Protein AF-0000000076230923 (afdb_homodimer)

Secondary structure (DSSP, 8-state):
-TTS-TT--EEEEEE----HHHHHHTT-S-TTEEEHHHHTT--GGGS-SEETTT-TTS--TT--EE--EEEEEE--SSEEEEEEEEEEE--SBPTTSSBS-SS-EEEEEEEEEE-/-TTS-TT--EEEEEE----HHHHHHTT-S-TTEEEHHHHTT--GGGS-SEETTT-TTS--TT--EE--EEEEEE--SSEEEEEEEEEEE--SBPTTSSBS-SS-EEEEEEEEEE-

Radius of gyration: 18.12 Å; Cα contacts (8 Å, |Δi|>4): 441; chains: 2; bounding box: 42×50×44 Å

Sequence (230 aa):
MIQSPSDYNVIFAGDMNLRDYEVQNIGGLPVNITDAWEAMGKNPATEYTFDLKLNDNKCLPNNPRKRFDRMYYKRAESNTVQCVGFELVGLERLPCGMFTSDHFGMLGKFAFLDFMIQSPSDYNVIFAGDMNLRDYEVQNIGGLPVNITDAWEAMGKNPATEYTFDLKLNDNKCLPNNPRKRFDRMYYKRAESNTVQCVGFELVGLERLPCGMFTSDHFGMLGKFAFLDF

Foldseek 3Di:
DVPDDLQDKDKDKDQQQDAPVNCVVVPHDPPQKDWLCVLQPVPVQAQFQQFCVQAVPDDDPPRDTGNRITMMIGAHPQKGKDWPDKHWAQSDADPVGHTPDSTTHMDTDMDIDGD/DVPDDLQDKDKDKDQQQDAPVNCVVVPHDPPQKDWLCVLQPVPVQAQFQQFCVQAVPDDDPPRDTGNRITMMIGAHPQKGKDWPDKHWAQSDADPVGHTPDSTTHMDTDMDIDGD

Nearest PDB structures (foldseek):
  4fpv-assembly1_A  TM=9.643E-01  e=2.315E-11  Danio rerio
  5j3z-assembly2_B  TM=9.332E-01  e=1.373E-10  Mus musculus
  4gz1-assembly3_A  TM=9.441E-01  e=5.635E-10  Mus musculus
  5inm-assembly1_A  TM=8.771E-01  e=7.431E-11  Mus musculus
  5ino-assembly1_A  TM=9.477E-01  e=3.554E-09  Homo sapiens

Structure (mmCIF, N/CA/C/O backbone):
data_AF-0000000076230923-model_v1
#
loop_
_entity.id
_entity.type
_entity.pdbx_description
1 polymer 'Uncharacterized protein'
#
loop_
_atom_site.group_PDB
_atom_site.id
_atom_site.type_symbol
_atom_site.label_atom_id
_atom_site.label_alt_id
_atom_site.label_comp_id
_atom_site.label_asym_id
_atom_site.label_entity_id
_atom_site.label_seq_id
_atom_site.pdbx_PDB_ins_code
_atom_site.Cartn_x
_atom_site.Cartn_y
_atom_site.Cartn_z
_atom_site.occupancy
_atom_site.B_iso_or_equiv
_atom_site.auth_seq_id
_atom_site.auth_comp_id
_atom_site.auth_asym_id
_atom_site.auth_atom_id
_atom_site.pdbx_PDB_model_num
ATOM 1 N N . MET A 1 1 ? 8.461 -8.047 8.414 1 88.56 1 MET A N 1
ATOM 2 C CA . MET A 1 1 ? 9.305 -8.648 7.379 1 88.56 1 MET A CA 1
ATOM 3 C C . MET A 1 1 ? 10.367 -9.547 8 1 88.56 1 MET A C 1
ATOM 5 O O . MET A 1 1 ? 10.57 -10.672 7.547 1 88.56 1 MET A O 1
ATOM 9 N N . ILE A 1 2 ? 10.922 -9.148 9.125 1 8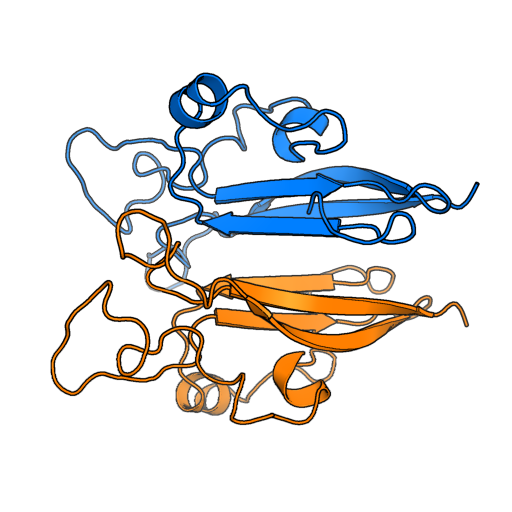0.25 2 ILE A N 1
ATOM 10 C CA . ILE A 1 2 ? 12.039 -9.859 9.734 1 80.25 2 ILE A CA 1
ATOM 11 C C . ILE A 1 2 ? 11.562 -11.211 10.258 1 80.25 2 ILE A C 1
ATOM 13 O O . ILE A 1 2 ? 12.266 -12.219 10.141 1 80.25 2 ILE A O 1
ATOM 17 N N . GLN A 1 3 ? 10.367 -11.258 10.711 1 84.94 3 GLN A N 1
ATOM 18 C CA . GLN A 1 3 ? 9.859 -12.469 11.352 1 84.94 3 GLN A CA 1
ATOM 19 C C . GLN A 1 3 ? 9.25 -13.422 10.328 1 84.94 3 GLN A C 1
ATOM 21 O O . GLN A 1 3 ? 8.859 -14.539 10.672 1 84.94 3 GLN A O 1
ATOM 26 N N . SER A 1 4 ? 9.172 -12.969 9.07 1 87.25 4 SER A N 1
ATOM 27 C CA . SER A 1 4 ? 8.594 -13.844 8.055 1 87.25 4 SER A CA 1
ATOM 28 C C . SER A 1 4 ? 9.469 -15.078 7.832 1 87.25 4 SER A C 1
ATOM 30 O O . SER A 1 4 ? 10.695 -15 7.918 1 87.25 4 SER A O 1
ATOM 32 N N . PRO A 1 5 ? 8.805 -16.25 7.59 1 87.88 5 PRO A N 1
ATOM 33 C CA . PRO A 1 5 ? 9.602 -17.438 7.301 1 87.88 5 PRO A CA 1
ATOM 34 C C . PRO A 1 5 ? 10.602 -17.219 6.16 1 87.88 5 PRO A C 1
ATOM 36 O O . PRO A 1 5 ? 10.367 -16.391 5.285 1 87.88 5 PRO A O 1
ATOM 39 N N . SER A 1 6 ? 11.703 -17.938 6.219 1 86.38 6 SER A N 1
ATOM 40 C CA . SER A 1 6 ? 12.82 -17.75 5.297 1 86.38 6 SER A CA 1
ATOM 41 C C . SER A 1 6 ? 12.438 -18.141 3.873 1 86.38 6 SER A C 1
ATOM 43 O O . SER A 1 6 ? 13.133 -17.781 2.918 1 86.38 6 SER A O 1
ATOM 45 N N . ASP A 1 7 ? 11.375 -18.828 3.664 1 87.69 7 ASP A N 1
ATOM 46 C CA . ASP A 1 7 ? 11.016 -19.312 2.336 1 87.69 7 ASP A CA 1
ATOM 47 C C . ASP A 1 7 ? 9.977 -18.406 1.682 1 87.69 7 ASP A C 1
ATOM 49 O O . ASP A 1 7 ? 9.406 -18.75 0.644 1 87.69 7 ASP A O 1
ATOM 53 N N . TYR A 1 8 ? 9.758 -17.266 2.305 1 90.44 8 TYR A N 1
ATOM 54 C CA . TYR A 1 8 ? 8.828 -16.297 1.718 1 90.44 8 TYR A CA 1
ATOM 55 C C . TYR A 1 8 ? 9.562 -15.078 1.186 1 90.44 8 TYR A C 1
ATOM 57 O O . TYR A 1 8 ? 10.469 -14.555 1.842 1 90.44 8 TYR A O 1
ATOM 65 N N . ASN A 1 9 ? 9.195 -14.773 -0.041 1 92.62 9 ASN A N 1
ATOM 66 C CA . ASN A 1 9 ? 9.461 -13.398 -0.46 1 92.62 9 ASN A CA 1
ATOM 67 C C . ASN A 1 9 ? 8.445 -12.43 0.135 1 92.62 9 ASN A C 1
ATOM 69 O O . ASN A 1 9 ? 7.254 -12.727 0.197 1 92.62 9 ASN A O 1
ATOM 73 N N . VAL A 1 10 ? 8.961 -11.32 0.636 1 95 10 VAL A N 1
ATOM 74 C CA . VAL A 1 10 ? 8.07 -10.359 1.278 1 95 10 VAL A CA 1
ATOM 75 C C . VAL A 1 10 ? 8.219 -8.992 0.614 1 95 10 VAL A C 1
ATOM 77 O O . VAL A 1 10 ? 9.336 -8.539 0.359 1 95 10 VAL A O 1
ATOM 80 N N . ILE A 1 11 ? 7.086 -8.422 0.238 1 95.5 11 ILE A N 1
ATOM 81 C CA . ILE A 1 11 ? 7.043 -7.023 -0.191 1 95.5 11 ILE A CA 1
ATOM 82 C C . ILE A 1 11 ? 6.219 -6.207 0.8 1 95.5 11 ILE A C 1
ATOM 84 O O . ILE A 1 11 ? 5.113 -6.605 1.176 1 95.5 11 ILE A O 1
ATOM 88 N N . PHE A 1 12 ? 6.809 -5.176 1.301 1 96.12 12 PHE A N 1
ATOM 89 C CA . PHE A 1 12 ? 6.16 -4.234 2.203 1 96.12 12 PHE A CA 1
ATOM 90 C C . PHE A 1 12 ? 6.125 -2.838 1.592 1 96.12 12 PHE A C 1
ATOM 92 O O . PHE A 1 12 ? 7.168 -2.268 1.27 1 96.12 12 PHE A O 1
ATOM 99 N N . ALA A 1 13 ? 4.844 -2.355 1.396 1 96.94 13 ALA A N 1
ATOM 100 C CA . ALA A 1 13 ? 4.754 -1.057 0.735 1 96.94 13 ALA A CA 1
ATOM 101 C C . ALA A 1 13 ? 3.57 -0.253 1.261 1 96.94 13 ALA A C 1
ATOM 103 O O . ALA A 1 13 ? 2.572 -0.825 1.706 1 96.94 13 ALA A O 1
ATOM 104 N N . GLY A 1 14 ? 3.705 1.085 1.173 1 94.88 14 GLY A N 1
ATOM 105 C CA . GLY A 1 14 ? 2.625 1.978 1.561 1 94.88 14 GLY A CA 1
ATOM 106 C C . GLY A 1 14 ? 3.113 3.334 2.033 1 94.88 14 GLY A C 1
ATOM 107 O O . GLY A 1 14 ? 4.297 3.652 1.908 1 94.88 14 GLY A O 1
ATOM 108 N N . ASP A 1 15 ? 2.168 4.082 2.441 1 93.44 15 ASP A N 1
ATOM 109 C CA . ASP A 1 15 ? 2.469 5.387 3.021 1 93.44 15 ASP A CA 1
ATOM 11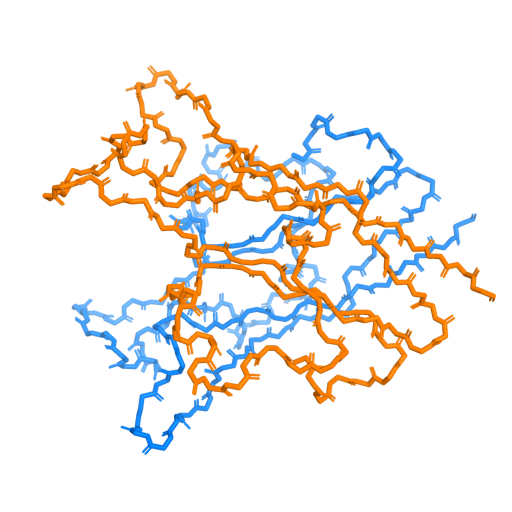0 C C . ASP A 1 15 ? 2.986 5.25 4.449 1 93.44 15 ASP A C 1
ATOM 112 O O . ASP A 1 15 ? 2.211 4.992 5.375 1 93.44 15 ASP A O 1
ATOM 116 N N . MET A 1 16 ? 4.289 5.445 4.625 1 88.75 16 MET A N 1
ATOM 117 C CA . MET A 1 16 ? 4.906 5.211 5.926 1 88.75 16 MET A CA 1
ATOM 118 C C . MET A 1 16 ? 5.125 6.523 6.668 1 88.75 16 MET A C 1
ATOM 120 O O . MET A 1 16 ? 5.395 6.52 7.871 1 88.75 16 MET A O 1
ATOM 124 N N . ASN A 1 17 ? 4.965 7.578 5.988 1 87.25 17 ASN A N 1
ATOM 125 C CA . ASN A 1 17 ? 5.188 8.906 6.551 1 87.25 17 ASN A CA 1
ATOM 126 C C . ASN A 1 17 ? 6.559 9.016 7.211 1 87.25 17 ASN A C 1
ATOM 128 O O . ASN A 1 17 ? 6.703 9.656 8.25 1 87.25 17 ASN A O 1
ATOM 132 N N . LEU A 1 18 ? 7.543 8.266 6.684 1 86.19 18 LEU A N 1
ATOM 133 C CA . LEU A 1 18 ? 8.906 8.25 7.195 1 86.19 18 LEU A CA 1
ATOM 134 C C . LEU A 1 18 ? 9.812 9.148 6.359 1 86.19 18 LEU A C 1
ATOM 136 O O . LEU A 1 18 ? 9.711 9.172 5.129 1 86.19 18 LEU A O 1
ATOM 140 N N . ARG A 1 19 ? 10.609 9.883 7.094 1 88.19 19 ARG A N 1
ATOM 141 C CA . ARG A 1 19 ? 11.688 10.609 6.426 1 88.19 19 ARG A CA 1
ATOM 142 C C . ARG A 1 19 ? 12.977 9.797 6.438 1 88.19 19 ARG A C 1
ATOM 144 O O . ARG A 1 19 ? 13.188 8.977 7.328 1 88.19 19 ARG A O 1
ATOM 151 N N . ASP A 1 20 ? 13.766 10.078 5.453 1 88.12 20 ASP A N 1
ATOM 152 C CA . ASP A 1 20 ? 14.977 9.289 5.301 1 88.12 20 ASP A CA 1
ATOM 153 C C . ASP A 1 20 ? 15.836 9.352 6.562 1 88.12 20 ASP A C 1
ATOM 155 O O . ASP A 1 20 ? 16.375 8.336 7.004 1 88.12 20 ASP A O 1
ATOM 159 N N . TYR A 1 21 ? 15.938 10.539 7.105 1 88.88 21 TYR A N 1
ATOM 160 C CA . TYR A 1 21 ? 16.797 10.68 8.273 1 88.88 21 TYR A CA 1
ATOM 161 C C . TYR A 1 21 ? 16.234 9.906 9.461 1 88.88 21 TYR A C 1
ATOM 163 O O . TYR A 1 21 ? 16.984 9.414 10.305 1 88.88 21 TYR A O 1
ATOM 171 N N . GLU A 1 22 ? 14.977 9.758 9.539 1 88 22 GLU A N 1
ATOM 172 C CA . GLU A 1 22 ? 14.352 8.977 10.609 1 88 22 GLU A CA 1
ATOM 173 C C . GLU A 1 22 ? 14.688 7.496 10.477 1 88 22 GLU A C 1
ATOM 175 O O . GLU A 1 22 ? 14.914 6.816 11.477 1 88 22 GLU A O 1
ATOM 180 N N . VAL A 1 23 ? 14.727 6.992 9.258 1 87.69 23 VAL A N 1
ATOM 181 C CA . VAL A 1 23 ? 15.109 5.605 9 1 87.69 23 VAL A CA 1
ATOM 182 C C . VAL A 1 23 ? 16.562 5.391 9.398 1 87.69 23 VAL A C 1
ATOM 184 O O . VAL A 1 23 ? 16.891 4.418 10.078 1 87.69 23 VAL A O 1
ATOM 187 N N . GLN A 1 24 ? 17.359 6.332 9.07 1 87.56 24 GLN A N 1
ATOM 188 C CA . GLN A 1 24 ? 18.781 6.234 9.383 1 87.56 24 GLN A CA 1
ATOM 189 C C . GLN A 1 24 ? 19.016 6.316 10.883 1 87.56 24 GLN A C 1
ATOM 191 O O . GLN A 1 24 ? 19.891 5.629 11.422 1 87.56 24 GLN A O 1
ATOM 196 N N . ASN A 1 25 ? 18.234 7.121 11.492 1 89.31 25 ASN A N 1
ATOM 197 C CA . ASN A 1 25 ? 18.406 7.352 12.93 1 89.31 25 ASN A CA 1
ATOM 198 C C . ASN A 1 25 ? 18.125 6.086 13.734 1 89.31 25 ASN A C 1
ATOM 200 O O . ASN A 1 25 ? 18.625 5.938 14.852 1 89.31 25 ASN A O 1
ATOM 204 N N . ILE A 1 26 ? 17.438 5.18 13.125 1 86.88 26 ILE A N 1
ATOM 205 C CA . ILE A 1 26 ? 17.125 3.961 13.867 1 86.88 26 ILE A CA 1
ATOM 206 C C . ILE A 1 26 ? 18 2.816 13.359 1 86.88 26 ILE A C 1
ATOM 208 O O . ILE A 1 26 ? 17.734 1.647 13.641 1 86.88 26 ILE A O 1
ATOM 212 N N . GLY A 1 27 ? 19.031 3.129 12.602 1 89.12 27 GLY A N 1
ATOM 213 C CA . GLY A 1 27 ? 20 2.125 12.188 1 89.12 27 GLY A CA 1
ATOM 214 C C . GLY A 1 27 ? 19.812 1.68 10.75 1 89.12 27 GLY A C 1
ATOM 215 O O . GLY A 1 27 ? 20.547 0.813 10.266 1 89.12 27 GLY A O 1
ATOM 216 N N . GLY A 1 28 ? 18.844 2.262 10.07 1 89.56 28 GLY A N 1
ATOM 217 C CA . GLY A 1 28 ? 18.609 1.88 8.688 1 89.56 28 GLY A CA 1
ATOM 218 C C . GLY A 1 28 ? 17.797 0.614 8.547 1 89.56 28 GLY A C 1
ATOM 219 O O . GLY A 1 28 ? 17.156 0.173 9.508 1 89.56 28 GLY A O 1
ATOM 220 N N . LEU A 1 29 ? 17.719 0.101 7.312 1 90.38 29 LEU A N 1
ATOM 221 C CA . LEU A 1 29 ? 16.984 -1.133 7.047 1 90.38 29 LEU A CA 1
ATOM 222 C C . LEU A 1 29 ? 17.797 -2.35 7.469 1 90.38 29 LEU A C 1
ATOM 224 O O . LEU A 1 29 ? 19.031 -2.361 7.332 1 90.38 29 LEU A O 1
ATOM 228 N N . PRO A 1 30 ? 17.156 -3.355 8.023 1 89.06 30 PRO A N 1
ATOM 229 C CA . PRO A 1 30 ? 17.875 -4.613 8.258 1 89.06 30 PRO A CA 1
ATOM 230 C C . PRO A 1 30 ? 18.562 -5.152 7.004 1 89.06 30 PRO A C 1
ATOM 232 O O . PRO A 1 30 ? 18.156 -4.816 5.887 1 89.06 30 PRO A O 1
ATOM 235 N N . VAL A 1 31 ? 19.594 -5.965 7.133 1 84.94 31 VAL A N 1
ATOM 236 C CA . VAL A 1 31 ? 20.5 -6.426 6.082 1 84.94 31 VAL A CA 1
ATOM 237 C C . VAL A 1 31 ? 19.703 -7.172 5.012 1 84.94 31 VAL A C 1
ATOM 239 O O . VAL A 1 31 ? 20 -7.062 3.818 1 84.94 31 VAL A O 1
ATOM 242 N N . ASN A 1 32 ? 18.641 -7.805 5.25 1 88.62 32 ASN A N 1
ATOM 243 C CA . ASN A 1 32 ? 17.938 -8.609 4.254 1 88.62 32 ASN A CA 1
ATOM 244 C C . ASN A 1 32 ? 16.703 -7.879 3.709 1 88.62 32 ASN A C 1
ATOM 246 O O . ASN A 1 32 ? 15.883 -8.484 3.021 1 88.62 32 ASN A O 1
ATOM 250 N N . ILE A 1 33 ? 16.656 -6.582 4.031 1 93.5 33 ILE A N 1
ATOM 251 C CA . ILE A 1 33 ? 15.555 -5.77 3.521 1 93.5 33 ILE A CA 1
ATOM 252 C C . ILE A 1 33 ? 16.109 -4.703 2.57 1 93.5 33 ILE A C 1
ATOM 254 O O . ILE A 1 33 ? 17.031 -3.967 2.92 1 93.5 33 ILE A O 1
ATOM 258 N N . THR A 1 34 ? 15.539 -4.699 1.374 1 95.38 34 THR A N 1
ATOM 259 C CA . THR A 1 34 ? 16.016 -3.791 0.339 1 95.38 34 THR A CA 1
ATOM 260 C C . THR A 1 34 ? 14.945 -2.762 -0.013 1 95.38 34 THR A C 1
ATOM 262 O O . THR A 1 34 ? 13.766 -3.092 -0.087 1 95.38 34 THR A O 1
ATOM 265 N N . ASP A 1 35 ? 15.344 -1.581 -0.156 1 96.75 35 ASP A N 1
ATOM 266 C CA . ASP A 1 35 ? 14.484 -0.525 -0.679 1 96.75 35 ASP A CA 1
ATOM 267 C C . ASP A 1 35 ? 14.406 -0.583 -2.203 1 96.75 35 ASP A C 1
ATOM 269 O O . ASP A 1 35 ? 15.422 -0.432 -2.887 1 96.75 35 ASP A O 1
ATOM 273 N N . ALA A 1 36 ? 13.234 -0.805 -2.74 1 97.81 36 ALA A N 1
ATOM 274 C CA . ALA A 1 36 ? 13.062 -1.017 -4.176 1 97.81 36 ALA A CA 1
ATOM 275 C C . ALA A 1 36 ? 13.531 0.199 -4.969 1 97.81 36 ALA A C 1
ATOM 277 O O . ALA A 1 36 ? 14.195 0.057 -5.996 1 97.81 36 ALA A O 1
ATOM 278 N N . TRP A 1 37 ? 13.18 1.437 -4.527 1 98.06 37 TRP A N 1
ATOM 279 C CA . TRP A 1 37 ? 13.609 2.654 -5.203 1 98.06 37 TRP A CA 1
ATOM 280 C C . TRP A 1 37 ? 15.125 2.76 -5.223 1 98.06 37 TRP A C 1
ATOM 282 O O . TRP A 1 37 ? 15.719 3.107 -6.246 1 98.06 37 TRP A O 1
ATOM 292 N N . GLU A 1 38 ? 15.742 2.396 -4.094 1 96.69 38 GLU A N 1
ATOM 293 C CA . GLU A 1 38 ? 17.203 2.445 -4.043 1 96.69 38 GLU A CA 1
ATOM 294 C C . GLU A 1 38 ? 17.812 1.381 -4.949 1 96.69 38 GLU A C 1
ATOM 296 O O . GLU A 1 38 ? 18.797 1.646 -5.648 1 96.69 38 GLU A O 1
ATOM 301 N N . ALA A 1 39 ? 17.266 0.228 -4.926 1 96.56 39 ALA A N 1
ATOM 302 C CA . ALA A 1 39 ? 17.766 -0.873 -5.746 1 96.56 39 ALA A CA 1
ATOM 303 C C . ALA A 1 39 ? 17.688 -0.526 -7.23 1 96.56 39 ALA A C 1
ATOM 305 O O . ALA A 1 39 ? 18.469 -1.06 -8.031 1 96.56 39 ALA A O 1
ATOM 306 N N . MET A 1 40 ? 16.734 0.345 -7.539 1 97.81 40 MET A N 1
ATOM 307 C CA . MET A 1 40 ? 16.531 0.701 -8.945 1 97.81 40 MET A CA 1
ATOM 308 C C . MET A 1 40 ? 17.328 1.955 -9.305 1 97.81 40 MET A C 1
ATOM 310 O O . MET A 1 40 ? 17.047 2.598 -10.32 1 97.81 40 MET A O 1
ATOM 314 N N . GLY A 1 41 ? 18.281 2.383 -8.453 1 97.31 41 GLY A N 1
ATOM 315 C CA . GLY A 1 41 ? 19.266 3.391 -8.82 1 97.31 41 GLY A CA 1
ATOM 316 C C . GLY A 1 41 ? 18.953 4.762 -8.242 1 97.31 41 GLY A C 1
ATOM 317 O O . GLY A 1 41 ? 19.562 5.758 -8.641 1 97.31 41 GLY A O 1
ATOM 318 N N . LYS A 1 42 ? 17.969 4.91 -7.422 1 97.12 42 LYS A N 1
ATOM 319 C CA . LYS A 1 42 ? 17.641 6.164 -6.75 1 97.12 42 LYS A CA 1
ATOM 320 C C . LYS A 1 42 ? 17.391 7.281 -7.762 1 97.12 42 LYS A C 1
ATOM 322 O O . LYS A 1 42 ? 17.938 8.383 -7.613 1 97.12 42 LYS A O 1
ATOM 327 N N . ASN A 1 43 ? 16.688 6.949 -8.82 1 97.12 43 ASN A N 1
ATOM 328 C CA . ASN A 1 43 ? 16.344 7.957 -9.82 1 97.12 43 ASN A CA 1
ATOM 329 C C . ASN A 1 43 ? 15.617 9.141 -9.188 1 97.12 43 ASN A C 1
ATOM 331 O O . ASN A 1 43 ? 14.531 8.992 -8.633 1 97.12 43 ASN A O 1
ATOM 335 N N . PRO A 1 44 ? 16.188 10.312 -9.203 1 96.44 44 PRO A N 1
ATOM 336 C CA . PRO A 1 44 ? 15.57 11.477 -8.57 1 96.44 44 PRO A CA 1
ATOM 337 C C . PRO A 1 44 ? 14.18 11.781 -9.125 1 96.44 44 PRO A C 1
ATOM 339 O O . PRO A 1 44 ? 13.328 12.312 -8.406 1 96.44 44 PRO A O 1
ATOM 342 N N . ALA A 1 45 ? 13.945 11.375 -10.359 1 95.94 45 ALA A N 1
ATOM 343 C CA . ALA A 1 45 ? 12.664 11.648 -11 1 95.94 45 ALA A CA 1
ATOM 344 C C . ALA A 1 45 ? 11.539 10.844 -10.344 1 95.94 45 ALA A C 1
ATOM 346 O O . ALA A 1 45 ? 10.359 11.141 -10.547 1 95.94 45 ALA A O 1
ATOM 347 N N . THR A 1 46 ? 11.891 9.812 -9.539 1 97.25 46 THR A N 1
ATOM 348 C CA . THR A 1 46 ? 10.875 8.945 -8.945 1 97.25 46 THR A CA 1
ATOM 349 C C . THR A 1 46 ? 11.023 8.906 -7.426 1 97.25 46 THR A C 1
ATOM 351 O O . THR A 1 46 ? 10.625 7.93 -6.785 1 97.25 46 THR A O 1
ATOM 354 N N . GLU A 1 47 ? 11.57 9.844 -6.871 1 96.75 47 GLU A N 1
ATOM 355 C CA . GLU A 1 47 ? 11.914 9.828 -5.449 1 96.75 47 GLU A CA 1
ATOM 356 C C . GLU A 1 47 ? 10.719 10.234 -4.594 1 96.75 47 GLU A C 1
ATOM 358 O O . GLU A 1 47 ? 10.438 9.609 -3.57 1 96.75 47 GLU A O 1
ATOM 363 N N . TYR A 1 48 ? 9.992 11.273 -5.066 1 97.12 48 TYR A N 1
ATOM 364 C CA . TYR A 1 48 ? 9.008 11.883 -4.176 1 97.12 48 TYR A CA 1
ATOM 365 C C . TYR A 1 48 ? 7.594 11.477 -4.566 1 97.12 48 TYR A C 1
ATOM 367 O O . TYR A 1 48 ? 7.129 11.812 -5.66 1 97.12 48 TYR A O 1
ATOM 375 N N . THR A 1 49 ? 6.957 10.773 -3.689 1 97.5 49 THR A N 1
ATOM 376 C CA . THR A 1 49 ? 5.559 10.414 -3.908 1 97.5 49 THR A CA 1
ATOM 377 C C . THR A 1 49 ? 4.629 11.516 -3.41 1 97.5 49 THR A C 1
ATOM 379 O O . THR A 1 49 ? 3.527 11.688 -3.93 1 97.5 49 THR A O 1
ATOM 382 N N . PHE A 1 50 ? 5.066 12.141 -2.277 1 96.81 50 PHE A N 1
ATOM 383 C CA . PHE A 1 50 ? 4.422 13.359 -1.808 1 96.81 50 PHE A CA 1
ATOM 384 C C . PHE A 1 50 ? 5.164 14.594 -2.312 1 96.81 50 PHE A C 1
ATOM 386 O O . PHE A 1 50 ? 6.137 15.031 -1.698 1 96.81 50 PHE A O 1
ATOM 393 N N . ASP A 1 51 ? 4.707 15.039 -3.396 1 97 51 ASP A N 1
ATOM 394 C CA . ASP A 1 51 ? 5.398 16.125 -4.098 1 97 51 ASP A CA 1
ATOM 395 C C . ASP A 1 51 ? 4.461 17.297 -4.359 1 97 51 ASP A C 1
ATOM 397 O O . ASP A 1 51 ? 3.887 17.406 -5.445 1 97 51 ASP A O 1
ATOM 401 N N . LEU A 1 52 ? 4.43 18.234 -3.428 1 95.62 52 LEU A N 1
ATOM 402 C CA . LEU A 1 52 ? 3.469 19.328 -3.516 1 95.62 52 LEU A CA 1
ATOM 403 C C . LEU A 1 52 ? 3.951 20.406 -4.488 1 95.62 52 LEU A C 1
ATOM 405 O O . LEU A 1 52 ? 3.213 21.328 -4.809 1 95.62 52 LEU A O 1
ATOM 409 N N . LYS A 1 53 ? 5.188 20.25 -4.977 1 95.88 53 LYS A N 1
ATOM 410 C CA . LYS 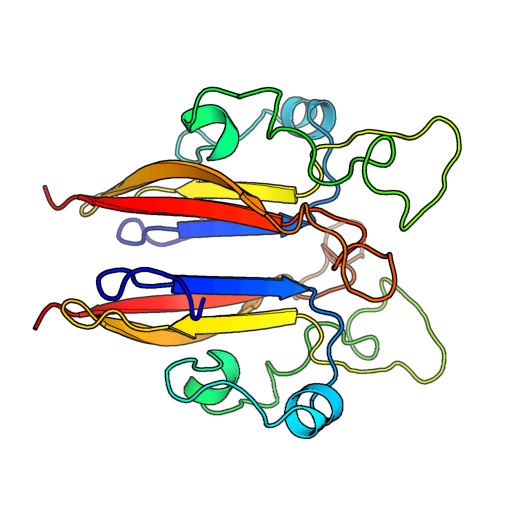A 1 53 ? 5.637 21.125 -6.062 1 95.88 53 LYS A CA 1
ATOM 411 C C . LYS A 1 53 ? 4.926 20.766 -7.367 1 95.88 53 LYS A C 1
ATOM 413 O O . LYS A 1 53 ? 4.637 21.656 -8.18 1 95.88 53 LYS A O 1
ATOM 418 N N . LEU A 1 54 ? 4.617 19.484 -7.551 1 95.56 54 LEU A N 1
ATOM 419 C CA . LEU A 1 54 ? 4 19.016 -8.789 1 95.56 54 LEU A CA 1
ATOM 420 C C . LEU A 1 54 ? 2.52 18.719 -8.57 1 95.56 54 LEU A C 1
ATOM 422 O O . LEU A 1 54 ? 1.689 19.031 -9.43 1 95.56 54 LEU A O 1
ATOM 426 N N . ASN A 1 55 ? 2.197 18.078 -7.492 1 97.12 55 ASN A N 1
ATOM 427 C CA . ASN A 1 55 ? 0.837 17.688 -7.137 1 97.12 55 ASN A CA 1
ATOM 428 C C . ASN A 1 55 ? 0.152 18.75 -6.289 1 97.12 55 ASN A C 1
ATOM 430 O O . ASN A 1 55 ? 0.4 18.844 -5.086 1 97.12 55 ASN A O 1
ATOM 434 N N . ASP A 1 56 ? -0.72 19.438 -6.848 1 95.81 56 ASP A N 1
ATOM 435 C CA . ASP A 1 56 ? -1.33 20.578 -6.176 1 95.81 56 ASP A CA 1
ATOM 436 C C . ASP A 1 56 ? -2.705 20.219 -5.617 1 95.81 56 ASP A C 1
ATOM 438 O O . ASP A 1 56 ? -3.553 21.094 -5.426 1 95.81 56 ASP A O 1
ATOM 442 N N . ASN A 1 57 ? -2.949 18.938 -5.488 1 95.5 57 ASN A N 1
ATOM 443 C CA . ASN A 1 57 ? -4.176 18.531 -4.812 1 95.5 57 ASN A CA 1
ATOM 444 C C . ASN A 1 57 ? -4.273 19.141 -3.416 1 95.5 57 ASN A C 1
ATOM 446 O O . ASN A 1 57 ? -5.375 19.344 -2.898 1 95.5 57 ASN A O 1
ATOM 450 N N . LYS A 1 58 ? -3.082 19.234 -2.75 1 92.62 58 LYS A N 1
ATOM 451 C CA . LYS A 1 58 ? -2.941 19.906 -1.459 1 92.62 58 LYS A CA 1
ATOM 452 C C . LYS A 1 58 ? -1.96 21.062 -1.547 1 92.62 58 LYS A C 1
ATOM 454 O O . LYS A 1 58 ? -1.018 21.031 -2.342 1 92.62 58 LYS A O 1
ATOM 459 N N . CYS A 1 59 ? -2.281 21.984 -0.741 1 91.06 59 CYS A N 1
ATOM 460 C CA . CYS A 1 59 ? -1.396 23.141 -0.679 1 91.06 59 CYS A CA 1
ATOM 461 C C . CYS A 1 59 ? -0.898 23.375 0.743 1 91.06 59 CYS A C 1
ATOM 463 O O . CYS A 1 59 ? -1.697 23.516 1.671 1 91.06 59 CYS A O 1
ATOM 465 N N . LEU A 1 60 ? 0.326 23.234 0.846 1 92.12 60 LEU A N 1
ATOM 466 C CA . LEU A 1 60 ? 0.985 23.516 2.115 1 92.12 60 LEU A CA 1
ATOM 467 C C . LEU A 1 60 ? 2.113 24.516 1.926 1 92.12 60 LEU A C 1
ATOM 469 O O . LEU A 1 60 ? 2.666 24.641 0.83 1 92.12 60 LEU A O 1
ATOM 473 N N . PRO A 1 61 ? 2.396 25.125 3.076 1 91.5 61 PRO A N 1
ATOM 474 C CA . PRO A 1 61 ? 3.531 26.047 2.963 1 91.5 61 PRO A CA 1
ATOM 475 C C . PRO A 1 61 ? 4.812 25.344 2.52 1 91.5 61 PRO A C 1
ATOM 477 O O . PRO A 1 61 ? 5.074 24.203 2.924 1 91.5 61 PRO A O 1
ATOM 480 N N . ASN A 1 62 ? 5.609 25.953 1.634 1 93.12 62 ASN A N 1
ATOM 481 C CA . ASN A 1 62 ? 6.934 25.562 1.17 1 93.12 62 ASN A CA 1
ATOM 482 C C . ASN A 1 62 ? 6.855 24.391 0.193 1 93.12 62 ASN A C 1
ATOM 484 O O . ASN A 1 62 ? 7.887 23.859 -0.223 1 93.12 62 ASN A O 1
ATOM 488 N N . ASN A 1 63 ? 5.777 23.859 -0.11 1 91.94 63 ASN A N 1
ATOM 489 C CA . ASN A 1 63 ? 5.586 22.812 -1.107 1 91.94 63 ASN A CA 1
ATOM 490 C C . ASN A 1 63 ? 6.539 21.641 -0.883 1 91.94 63 ASN A C 1
ATOM 492 O O . ASN A 1 63 ? 7.34 21.312 -1.759 1 91.94 63 ASN A O 1
ATOM 496 N N . PRO A 1 64 ? 6.383 21.016 0.251 1 94.25 64 PRO A N 1
ATOM 497 C CA . PRO A 1 64 ? 7.348 19.969 0.571 1 94.25 64 PRO A CA 1
ATOM 498 C C . PRO A 1 64 ? 7.32 18.812 -0.433 1 94.25 64 PRO A C 1
ATOM 500 O O . PRO A 1 64 ? 6.273 18.531 -1.029 1 94.25 64 PRO A O 1
ATOM 503 N N . ARG A 1 65 ? 8.461 18.234 -0.632 1 95.81 65 ARG A N 1
ATOM 504 C CA . ARG A 1 65 ? 8.648 16.984 -1.364 1 95.81 65 ARG A CA 1
ATOM 505 C C . ARG A 1 65 ? 9.219 15.891 -0.46 1 95.81 65 ARG A C 1
ATOM 507 O O . ARG A 1 65 ? 10.297 16.062 0.112 1 95.81 65 ARG A O 1
ATOM 514 N N . LYS A 1 66 ? 8.406 14.852 -0.326 1 95.81 66 LYS A N 1
ATOM 515 C CA . LYS A 1 66 ? 8.805 13.789 0.595 1 95.81 66 LYS A CA 1
ATOM 516 C C . LYS A 1 66 ? 8.633 12.414 -0.039 1 95.81 66 LYS A C 1
ATOM 518 O O . LYS A 1 66 ? 7.723 12.211 -0.849 1 95.81 66 LYS A O 1
ATOM 523 N N . ARG A 1 67 ? 9.539 11.57 0.336 1 96.25 67 ARG A N 1
ATOM 524 C CA . ARG A 1 67 ? 9.43 10.156 -0.033 1 96.25 67 ARG A CA 1
ATOM 525 C C . ARG A 1 67 ? 8.688 9.367 1.039 1 96.25 67 ARG A C 1
ATOM 527 O O . ARG A 1 67 ? 9.203 8.383 1.56 1 96.25 67 ARG A O 1
ATOM 534 N N . PHE A 1 68 ? 7.41 9.688 1.178 1 95 68 PHE A N 1
ATOM 535 C CA . PHE A 1 68 ? 6.625 9.117 2.27 1 95 68 PHE A CA 1
ATOM 536 C C . PHE A 1 68 ? 6.219 7.684 1.955 1 95 68 PHE A C 1
ATOM 538 O O . PHE A 1 68 ? 6.082 6.859 2.861 1 95 68 PHE A O 1
ATOM 545 N N . ASP A 1 69 ? 5.961 7.441 0.704 1 96.12 69 ASP A N 1
ATOM 546 C CA . ASP A 1 69 ? 5.605 6.082 0.3 1 96.12 69 ASP A CA 1
ATOM 547 C C . ASP A 1 69 ? 6.855 5.27 -0.044 1 96.12 69 ASP A C 1
ATOM 549 O O . ASP A 1 69 ? 7.695 5.715 -0.828 1 96.12 69 ASP A O 1
ATOM 553 N N . ARG A 1 70 ? 6.945 4.129 0.581 1 96.38 70 ARG A N 1
ATOM 554 C CA . ARG A 1 70 ? 8.125 3.289 0.382 1 96.38 70 ARG A CA 1
ATOM 555 C C . ARG A 1 70 ? 7.723 1.874 -0.02 1 96.38 70 ARG A C 1
ATOM 557 O O . ARG A 1 70 ? 6.594 1.447 0.232 1 96.38 70 ARG A O 1
ATOM 564 N N . MET A 1 71 ? 8.609 1.266 -0.717 1 97.44 71 MET A N 1
ATOM 565 C CA . MET A 1 71 ? 8.484 -0.132 -1.121 1 97.44 71 MET A CA 1
ATOM 566 C C . MET A 1 71 ? 9.742 -0.916 -0.775 1 97.44 71 MET A C 1
ATOM 568 O O . MET A 1 71 ? 10.812 -0.655 -1.329 1 97.44 71 MET A O 1
ATOM 572 N N . TYR A 1 72 ? 9.609 -1.792 0.204 1 96.81 72 TYR A N 1
ATOM 573 C CA . TYR A 1 72 ? 10.703 -2.65 0.649 1 96.81 72 TYR A CA 1
ATOM 574 C C . TYR A 1 72 ? 10.438 -4.105 0.284 1 96.81 72 TYR A C 1
ATOM 576 O O . TYR A 1 72 ? 9.281 -4.508 0.116 1 96.81 72 TYR A O 1
ATOM 584 N N . TYR A 1 73 ? 11.492 -4.863 0.091 1 96.06 73 TYR A N 1
ATOM 585 C CA . TYR A 1 73 ? 11.289 -6.289 -0.143 1 96.06 73 TYR A CA 1
ATOM 586 C C . TYR A 1 73 ? 12.398 -7.113 0.508 1 96.06 73 TYR A C 1
ATOM 588 O O . TYR A 1 73 ? 13.516 -6.625 0.69 1 96.06 73 TYR A O 1
ATOM 596 N N . LYS A 1 74 ? 12.023 -8.227 0.95 1 94.81 74 LYS A N 1
ATOM 597 C CA . LYS A 1 74 ? 12.898 -9.25 1.509 1 94.81 74 LYS A CA 1
ATOM 598 C C . LYS A 1 74 ? 12.859 -10.523 0.663 1 94.81 74 LYS A C 1
ATOM 600 O O . LYS A 1 74 ? 11.781 -11.008 0.303 1 94.81 74 LYS A O 1
ATOM 605 N N . ARG A 1 75 ? 14.102 -11.047 0.368 1 91.31 75 ARG A N 1
ATOM 606 C CA . ARG A 1 75 ? 14.227 -12.219 -0.488 1 91.31 75 ARG A CA 1
ATOM 607 C C . ARG A 1 75 ? 14.148 -13.508 0.33 1 91.31 75 ARG A C 1
ATOM 609 O O . ARG A 1 75 ? 14.695 -13.578 1.431 1 91.31 75 ARG A O 1
ATOM 616 N N . ALA A 1 76 ? 13.398 -14.414 -0.276 1 89.12 76 ALA A N 1
ATOM 617 C CA . ALA A 1 76 ? 13.438 -15.758 0.297 1 89.12 76 ALA A CA 1
ATOM 618 C C . ALA A 1 76 ? 14.805 -16.406 0.101 1 89.12 76 ALA A C 1
ATOM 620 O O . ALA A 1 76 ? 15.586 -15.969 -0.75 1 89.12 76 ALA A O 1
ATOM 621 N N . GLU A 1 77 ? 15.078 -17.359 0.935 1 83.31 77 GLU A N 1
ATOM 622 C CA . GLU A 1 77 ? 16.344 -18.078 0.823 1 83.31 77 GLU A CA 1
ATOM 623 C C . GLU A 1 77 ? 16.359 -18.969 -0.407 1 83.31 77 GLU A C 1
ATOM 625 O O . GLU A 1 77 ? 17.406 -19.125 -1.06 1 83.31 77 GLU A O 1
ATOM 630 N N . SER A 1 78 ? 15.328 -19.641 -0.791 1 76.38 78 SER A N 1
ATOM 631 C CA . SER A 1 78 ? 15.297 -20.625 -1.857 1 76.38 78 SER A CA 1
ATOM 632 C C . SER A 1 78 ? 14.867 -20 -3.182 1 76.38 78 SER A C 1
ATOM 63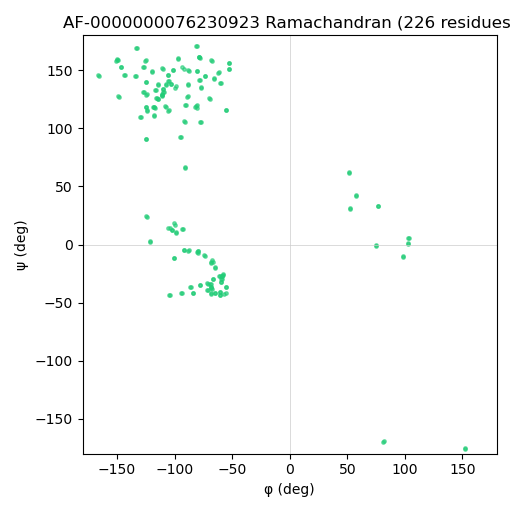4 O O . SER A 1 78 ? 15.289 -20.453 -4.25 1 76.38 78 SER A O 1
ATOM 636 N N . ASN A 1 79 ? 13.93 -19.156 -3.223 1 70.62 79 ASN A N 1
ATOM 637 C CA . ASN A 1 79 ? 13.414 -18.422 -4.367 1 70.62 79 ASN A CA 1
ATOM 638 C C . ASN A 1 79 ? 13.43 -16.906 -4.113 1 70.62 79 ASN A C 1
ATOM 640 O O . ASN A 1 79 ? 12.789 -16.438 -3.176 1 70.62 79 ASN A O 1
ATOM 644 N N . THR A 1 80 ? 14.266 -16.422 -5.059 1 80.44 80 THR A N 1
ATOM 645 C CA . THR A 1 80 ? 14.539 -15.023 -4.723 1 80.44 80 THR A CA 1
ATOM 646 C C . THR A 1 80 ? 13.789 -14.086 -5.668 1 80.44 80 THR A C 1
ATOM 648 O O . THR A 1 80 ? 13.398 -14.484 -6.766 1 80.44 80 THR A O 1
ATOM 651 N N . VAL A 1 81 ? 13.391 -12.977 -5.062 1 88.81 81 VAL A N 1
ATOM 652 C CA . VAL A 1 81 ? 12.75 -11.922 -5.836 1 88.81 81 VAL A CA 1
ATOM 653 C C . VAL A 1 81 ? 13.727 -10.758 -6.031 1 88.81 81 VAL A C 1
ATOM 655 O O . VAL A 1 81 ? 14.57 -10.5 -5.176 1 88.81 81 VAL A O 1
ATOM 658 N N . GLN A 1 82 ? 13.68 -10.234 -7.18 1 92.25 82 GLN A N 1
ATOM 659 C CA . GLN A 1 82 ? 14.469 -9.039 -7.469 1 92.25 82 GLN A 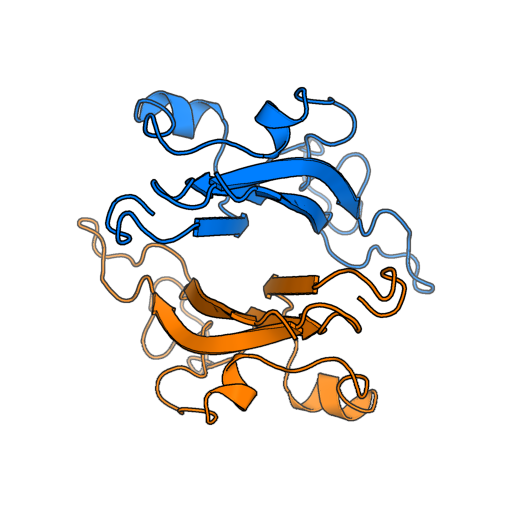CA 1
ATOM 660 C C . GLN A 1 82 ? 13.594 -7.934 -8.047 1 92.25 82 GLN A C 1
ATOM 662 O O . GLN A 1 82 ? 12.758 -8.188 -8.914 1 92.25 82 GLN A O 1
ATOM 667 N N . CYS A 1 83 ? 13.742 -6.754 -7.48 1 95.81 83 CYS A N 1
ATOM 668 C CA . CYS A 1 83 ? 13.102 -5.609 -8.117 1 95.81 83 CYS A CA 1
ATOM 669 C C . CYS A 1 83 ? 13.789 -5.262 -9.43 1 95.81 83 CYS A C 1
ATOM 671 O O . CYS A 1 83 ? 15.008 -5.078 -9.477 1 95.81 83 CYS A O 1
ATOM 673 N N . VAL A 1 84 ? 13.055 -5.184 -10.516 1 96.75 84 VAL A N 1
ATOM 674 C CA . VAL A 1 84 ? 13.664 -4.965 -11.82 1 96.75 84 VAL A CA 1
ATOM 675 C C . VAL A 1 84 ? 13.094 -3.695 -12.453 1 96.75 84 VAL A C 1
ATOM 677 O O . VAL A 1 84 ? 13.43 -3.357 -13.594 1 96.75 84 VAL A O 1
ATOM 680 N N . GLY A 1 85 ? 12.258 -3.041 -11.758 1 97.31 85 GLY A N 1
ATOM 681 C CA . GLY A 1 85 ? 11.68 -1.783 -12.203 1 97.31 85 GLY A CA 1
ATOM 682 C C . GLY A 1 85 ? 10.984 -1.017 -11.102 1 97.31 85 GLY A C 1
ATOM 683 O O . GLY A 1 85 ? 10.375 -1.615 -10.211 1 97.31 85 GLY A O 1
ATOM 684 N N . PHE A 1 86 ? 11.078 0.237 -11.164 1 98.31 86 PHE A N 1
ATOM 685 C CA . PHE A 1 86 ? 10.414 1.125 -10.219 1 98.31 86 PHE A CA 1
ATOM 686 C C . PHE A 1 86 ? 10.023 2.436 -10.883 1 98.31 86 PHE A C 1
ATOM 688 O O . PHE A 1 86 ? 10.859 3.102 -11.5 1 98.31 86 PHE A O 1
ATOM 695 N N . GLU A 1 87 ? 8.781 2.824 -10.781 1 97.69 87 GLU A N 1
ATOM 696 C CA . GLU A 1 87 ? 8.32 4.09 -11.344 1 97.69 87 GLU A CA 1
ATOM 697 C C . GLU A 1 87 ? 7.168 4.668 -10.523 1 97.69 87 GLU A C 1
ATOM 699 O O . GLU A 1 87 ? 6.562 3.9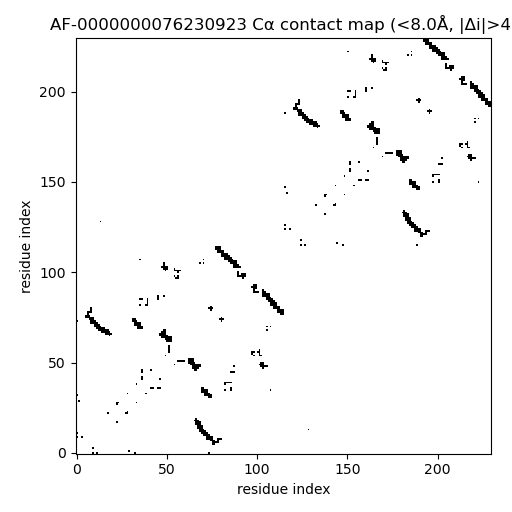67 -9.711 1 97.69 87 GLU A O 1
ATOM 704 N N . LEU A 1 88 ? 6.977 5.918 -10.656 1 97.88 88 LEU A N 1
ATOM 705 C CA . LEU A 1 88 ? 5.785 6.543 -10.094 1 97.88 88 LEU A CA 1
ATOM 706 C C . LEU A 1 88 ? 4.621 6.492 -11.078 1 97.88 88 LEU A C 1
ATOM 708 O O . LEU A 1 88 ? 4.836 6.484 -12.297 1 97.88 88 LEU A O 1
ATOM 712 N N . VAL A 1 89 ? 3.436 6.426 -10.57 1 96.56 89 VAL A N 1
ATOM 713 C CA . VAL A 1 89 ? 2.242 6.406 -11.414 1 96.56 89 VAL A CA 1
ATOM 714 C C . VAL A 1 89 ? 1.22 7.406 -10.883 1 96.56 89 VAL A C 1
ATOM 716 O O . VAL A 1 89 ? 1.385 7.949 -9.781 1 96.56 89 VAL A O 1
ATOM 719 N N . GLY A 1 90 ? 0.217 7.645 -11.641 1 95.62 90 GLY A N 1
ATOM 720 C CA . GLY A 1 90 ? -0.768 8.648 -11.266 1 95.62 90 GLY A CA 1
ATOM 721 C C . GLY A 1 90 ? -0.288 10.07 -11.484 1 95.62 90 GLY A C 1
ATOM 722 O O . GLY A 1 90 ? -0.632 10.969 -10.719 1 95.62 90 GLY A O 1
ATOM 723 N N . LEU A 1 91 ? 0.48 10.266 -12.461 1 96.56 91 LEU A N 1
ATOM 724 C CA . LEU A 1 91 ? 1.129 11.547 -12.703 1 96.56 91 LEU A CA 1
ATOM 725 C C . LEU A 1 91 ? 0.284 12.422 -13.633 1 96.56 91 LEU A C 1
ATOM 727 O O . LEU A 1 91 ? 0.62 13.578 -13.875 1 96.56 91 LEU A O 1
ATOM 731 N N . GLU A 1 92 ? -0.748 11.867 -14.094 1 95.81 92 GLU A N 1
ATOM 732 C CA . GLU A 1 92 ? -1.63 12.617 -14.984 1 95.81 92 GLU A CA 1
ATOM 733 C C . GLU A 1 92 ? -2.867 13.117 -14.242 1 95.81 92 GLU A C 1
ATOM 735 O O . GLU A 1 92 ? -3.389 12.43 -13.359 1 95.81 92 GLU A O 1
ATOM 740 N N . ARG A 1 93 ? -3.33 14.188 -14.703 1 96.5 93 ARG A N 1
ATOM 741 C CA . ARG A 1 93 ? -4.543 14.742 -14.117 1 96.5 93 ARG A CA 1
ATOM 742 C C . ARG A 1 93 ? -5.785 14.055 -14.664 1 96.5 93 ARG A C 1
ATOM 744 O O . ARG A 1 93 ? -5.816 13.648 -15.828 1 96.5 93 ARG A O 1
ATOM 751 N N . LEU A 1 94 ? -6.75 14.031 -13.797 1 94.5 94 LEU A N 1
ATOM 752 C CA . LEU A 1 94 ? -8.07 13.547 -14.195 1 94.5 94 LEU A CA 1
ATOM 753 C C . LEU A 1 94 ? -8.852 14.641 -14.922 1 94.5 94 LEU A C 1
ATOM 755 O O . LEU A 1 94 ? -8.422 15.797 -14.945 1 94.5 94 LEU A O 1
ATOM 759 N N . PRO A 1 95 ? -9.961 14.219 -15.469 1 95.12 95 PRO A N 1
ATOM 760 C CA . PRO A 1 95 ? -10.766 15.227 -16.172 1 95.12 95 PRO A CA 1
ATOM 761 C C . PRO A 1 95 ? -11.188 16.375 -15.273 1 95.12 95 PRO A C 1
ATOM 763 O O . PRO A 1 95 ? -11.344 17.516 -15.742 1 95.12 95 PRO A O 1
ATOM 766 N N . CYS A 1 96 ? -11.297 16.172 -14.086 1 94.94 96 CYS A N 1
ATOM 767 C CA . CYS A 1 96 ? -11.734 17.203 -13.148 1 94.94 96 CYS A CA 1
ATOM 768 C C . CYS A 1 96 ? -10.586 18.141 -12.797 1 94.94 96 CYS A C 1
ATOM 770 O O . CYS A 1 96 ? -10.75 19.047 -11.984 1 94.94 96 CYS A O 1
ATOM 772 N N . GLY A 1 97 ? -9.383 17.812 -13.289 1 96.12 97 GLY A N 1
ATOM 773 C CA . GLY A 1 97 ? -8.242 18.703 -13.109 1 96.12 97 GLY A CA 1
ATOM 774 C C . GLY A 1 97 ? -7.352 18.297 -11.953 1 96.12 97 GLY A C 1
ATOM 775 O O . GLY A 1 97 ? -6.242 18.812 -11.805 1 96.12 97 GLY A O 1
ATOM 776 N N . MET A 1 98 ? -7.762 17.375 -11.133 1 95.31 98 MET A N 1
ATOM 777 C CA . MET A 1 98 ? -6.984 16.922 -9.984 1 95.31 98 MET A CA 1
ATOM 778 C C . MET A 1 98 ? -6.211 15.648 -10.32 1 95.31 98 MET A C 1
ATOM 780 O O . MET A 1 98 ? -6.523 14.969 -11.305 1 95.31 98 MET A O 1
ATOM 784 N N . PHE A 1 99 ? -5.234 15.445 -9.547 1 95.69 99 PHE A N 1
ATOM 785 C CA . PHE A 1 99 ? -4.602 14.133 -9.617 1 95.69 99 PHE A CA 1
ATOM 786 C C . PHE A 1 99 ? -5.434 13.086 -8.875 1 95.69 99 PHE A C 1
ATOM 788 O O . PHE A 1 99 ? -6.309 13.438 -8.078 1 95.69 99 PHE A O 1
ATOM 795 N N . THR A 1 100 ? -5.156 11.898 -9.219 1 91.81 100 THR A N 1
ATOM 796 C CA . THR A 1 100 ? -5.922 10.805 -8.641 1 91.81 100 THR A CA 1
ATOM 797 C C . THR A 1 100 ? -5.781 10.797 -7.117 1 91.81 100 THR A C 1
ATOM 799 O O . THR A 1 100 ? -6.711 10.414 -6.406 1 91.81 100 THR A O 1
ATOM 802 N N . SER A 1 101 ? -4.684 11.195 -6.551 1 93.75 101 SER A N 1
ATOM 803 C CA . SER A 1 101 ? -4.359 11.25 -5.129 1 93.75 101 SER A CA 1
ATOM 804 C C . SER A 1 101 ? -3.373 12.375 -4.828 1 93.75 101 SER A C 1
ATOM 806 O O . SER A 1 101 ? -2.705 12.883 -5.73 1 93.75 101 SER A O 1
ATOM 808 N N . ASP A 1 102 ? -3.348 12.781 -3.615 1 94.5 102 ASP A N 1
ATOM 809 C CA . ASP A 1 102 ? -2.33 13.758 -3.244 1 94.5 102 ASP A CA 1
ATOM 810 C C . ASP A 1 102 ? -0.955 13.109 -3.135 1 94.5 102 ASP A C 1
ATOM 812 O O . ASP A 1 102 ? 0.062 13.797 -3.043 1 94.5 102 ASP A O 1
ATOM 816 N N . HIS A 1 103 ? -0.848 11.82 -3.184 1 96.25 103 HIS A N 1
ATOM 817 C CA . HIS A 1 103 ? 0.377 11.047 -3.361 1 96.25 103 HIS A CA 1
ATOM 818 C C . HIS A 1 103 ? 0.441 10.43 -4.754 1 96.25 103 HIS A C 1
ATOM 820 O O . HIS A 1 103 ? -0.553 9.891 -5.242 1 96.25 103 HIS A O 1
ATOM 826 N N . PHE A 1 104 ? 1.568 10.492 -5.32 1 97.06 104 PHE A N 1
ATOM 827 C CA . PHE A 1 104 ? 1.783 9.656 -6.496 1 97.06 104 PHE A CA 1
ATOM 828 C C . PHE A 1 104 ? 1.94 8.188 -6.098 1 97.06 104 PHE A C 1
ATOM 830 O O . PHE A 1 104 ? 2.428 7.887 -5.008 1 97.06 104 PHE A O 1
ATOM 837 N N . GLY A 1 105 ? 1.442 7.332 -6.941 1 97 105 GLY A N 1
ATOM 838 C CA . GLY A 1 105 ? 1.567 5.91 -6.68 1 97 105 GLY A CA 1
ATOM 839 C C . GLY A 1 105 ? 2.936 5.355 -7.031 1 97 105 GLY A C 1
ATOM 840 O O . GLY A 1 105 ? 3.709 6 -7.738 1 97 105 GLY A O 1
ATOM 841 N N . MET A 1 106 ? 3.227 4.188 -6.469 1 98 106 MET A N 1
ATOM 842 C CA . MET A 1 106 ? 4.445 3.459 -6.805 1 98 106 MET A CA 1
ATOM 843 C C . MET A 1 106 ? 4.125 2.197 -7.598 1 98 106 MET A C 1
ATOM 845 O O . MET A 1 106 ? 3.186 1.473 -7.266 1 98 106 MET A O 1
ATOM 849 N N . LEU A 1 107 ? 4.879 2.008 -8.656 1 97.81 107 LEU A N 1
ATOM 850 C CA . LEU A 1 107 ? 4.82 0.754 -9.398 1 97.81 107 LEU A CA 1
ATOM 851 C C . LEU A 1 107 ? 6.168 0.039 -9.367 1 97.81 107 LEU A C 1
ATOM 853 O O . LEU A 1 107 ? 7.152 0.538 -9.914 1 97.81 107 LEU A O 1
ATOM 857 N N . GLY A 1 108 ? 6.172 -1.079 -8.664 1 97.56 108 GLY A N 1
ATOM 858 C CA . GLY A 1 108 ? 7.336 -1.949 -8.648 1 97.56 108 GLY A CA 1
ATOM 859 C C . GLY A 1 108 ? 7.164 -3.184 -9.516 1 97.56 108 GLY A C 1
ATOM 860 O O . GLY A 1 108 ? 6.086 -3.777 -9.555 1 97.56 108 GLY A O 1
ATOM 861 N N . LYS A 1 109 ? 8.227 -3.49 -10.219 1 96.38 109 LYS A N 1
ATOM 862 C CA . LYS A 1 109 ? 8.281 -4.727 -10.992 1 96.38 109 LYS A CA 1
ATOM 863 C C . LYS A 1 109 ? 9.281 -5.707 -10.391 1 96.38 109 LYS A C 1
ATOM 865 O O . LYS A 1 109 ? 10.414 -5.336 -10.086 1 96.38 109 LYS A O 1
ATOM 870 N N . PHE A 1 110 ? 8.773 -6.891 -10.203 1 94.56 110 PHE A N 1
ATOM 871 C CA . PHE A 1 110 ? 9.617 -7.891 -9.555 1 94.56 110 PHE A CA 1
ATOM 872 C C . PHE A 1 110 ? 9.727 -9.141 -10.422 1 94.56 110 PHE A C 1
ATOM 874 O O . PHE A 1 110 ? 8.75 -9.57 -11.031 1 94.56 110 PHE A O 1
ATOM 881 N N . ALA A 1 111 ? 10.891 -9.672 -10.453 1 90.94 111 ALA A N 1
ATOM 882 C CA . ALA A 1 111 ? 11.156 -10.953 -11.117 1 90.94 111 ALA A CA 1
ATOM 883 C C . ALA A 1 111 ? 11.492 -12.039 -10.102 1 90.94 111 ALA A C 1
ATOM 885 O O . ALA A 1 111 ? 12.219 -11.797 -9.141 1 90.94 111 ALA A O 1
ATOM 886 N N . PHE A 1 112 ? 10.805 -13.141 -10.203 1 83.75 112 PHE A N 1
ATOM 887 C CA . PHE A 1 112 ? 11.102 -14.289 -9.352 1 83.75 112 PHE A CA 1
ATOM 888 C C . PHE A 1 112 ? 12.109 -15.219 -10.023 1 83.75 112 PHE A C 1
ATOM 890 O O . PHE A 1 112 ? 11.945 -15.578 -11.188 1 83.75 112 PHE A O 1
ATOM 897 N N . LEU A 1 113 ? 13.156 -15.359 -9.352 1 74.88 113 LEU A N 1
ATOM 898 C CA . LEU A 1 113 ? 14.242 -16.172 -9.898 1 74.88 113 LEU A CA 1
ATOM 899 C C . LEU A 1 113 ? 14.359 -17.5 -9.156 1 74.88 113 LEU A C 1
ATOM 901 O O . LEU A 1 113 ? 14.195 -17.547 -7.934 1 74.88 113 LEU A O 1
ATOM 905 N N . ASP A 1 114 ? 14.164 -18.641 -9.875 1 63.53 114 ASP A N 1
ATOM 906 C CA . ASP A 1 114 ? 14.43 -19.953 -9.312 1 63.53 114 ASP A CA 1
ATOM 907 C C . ASP A 1 114 ? 15.922 -20.281 -9.367 1 63.53 114 ASP A C 1
ATOM 909 O O . ASP A 1 114 ? 16.594 -19.938 -10.336 1 63.53 114 ASP A O 1
ATOM 913 N N . PHE A 1 115 ? 16.5 -20.516 -8.188 1 50.94 115 PHE A N 1
ATOM 914 C CA . PHE A 1 115 ? 17.844 -21.078 -8.273 1 50.94 115 PHE A CA 1
ATOM 915 C C . PHE A 1 115 ? 17.781 -22.609 -8.32 1 50.94 115 PHE A C 1
ATOM 917 O O . PHE A 1 115 ? 16.859 -23.219 -7.789 1 50.94 115 PHE A O 1
ATOM 924 N N . MET B 1 1 ? -4.039 -1.685 -13.648 1 88.62 1 MET B N 1
ATOM 925 C CA . MET B 1 1 ? -4.062 -3.145 -13.664 1 88.62 1 MET B CA 1
ATOM 926 C C . MET B 1 1 ? -4.566 -3.664 -15.008 1 88.62 1 MET B C 1
ATOM 928 O O . MET B 1 1 ? -3.969 -4.574 -15.586 1 88.62 1 MET B O 1
ATOM 932 N N . ILE B 1 2 ? -5.547 -2.994 -15.578 1 80.44 2 ILE B N 1
ATOM 933 C CA . ILE B 1 2 ? -6.195 -3.475 -16.797 1 80.44 2 ILE B CA 1
ATOM 934 C C . ILE B 1 2 ? -5.219 -3.391 -17.969 1 80.44 2 ILE B C 1
ATOM 936 O O . ILE B 1 2 ? -5.18 -4.281 -18.812 1 80.44 2 ILE B O 1
ATOM 940 N N . GLN B 1 3 ? -4.383 -2.414 -17.953 1 85 3 GLN B N 1
ATOM 941 C CA . GLN B 1 3 ? -3.494 -2.176 -19.078 1 85 3 GLN B CA 1
ATOM 942 C C . GLN B 1 3 ? -2.199 -2.971 -18.938 1 85 3 GLN B C 1
ATOM 944 O O . GLN B 1 3 ? -1.371 -2.982 -19.859 1 85 3 GLN B O 1
ATOM 949 N N . SER B 1 4 ? -2.033 -3.656 -17.812 1 87.38 4 SER B N 1
ATOM 950 C CA . SER B 1 4 ? -0.814 -4.438 -17.641 1 87.38 4 SER B CA 1
ATOM 951 C C . SER B 1 4 ? -0.75 -5.59 -18.625 1 87.38 4 SER B C 1
ATOM 953 O O . SER B 1 4 ? -1.777 -6.176 -18.984 1 87.38 4 SER B O 1
ATOM 955 N N . PRO B 1 5 ? 0.486 -5.883 -19.141 1 87.88 5 PRO B N 1
ATOM 956 C CA . PRO B 1 5 ? 0.604 -7.027 -20.047 1 87.88 5 PRO B CA 1
ATOM 957 C C . PRO B 1 5 ? 0.024 -8.312 -19.453 1 87.88 5 PRO B C 1
ATOM 959 O O . PRO B 1 5 ? -0.009 -8.469 -18.219 1 87.88 5 PRO B O 1
ATOM 962 N N . SER B 1 6 ? -0.463 -9.188 -20.312 1 86.38 6 SER B N 1
ATOM 963 C CA . SER B 1 6 ? -1.188 -10.391 -19.891 1 86.38 6 SER B CA 1
ATOM 964 C C . SER B 1 6 ? -0.271 -11.367 -19.172 1 86.38 6 SER B C 1
ATOM 966 O O . SER B 1 6 ? -0.743 -12.297 -18.516 1 86.38 6 SER B O 1
ATOM 968 N N . ASP B 1 7 ? 1.002 -11.211 -19.234 1 87.75 7 ASP B N 1
ATOM 969 C CA . ASP B 1 7 ? 1.928 -12.172 -18.656 1 87.75 7 ASP B CA 1
ATOM 970 C C . ASP B 1 7 ? 2.424 -11.695 -17.281 1 87.75 7 ASP B C 1
ATOM 972 O O . ASP B 1 7 ? 3.348 -12.281 -16.719 1 87.75 7 ASP B O 1
ATOM 976 N N . TYR B 1 8 ? 1.782 -10.656 -16.797 1 90.31 8 TYR B N 1
ATOM 977 C CA . TYR B 1 8 ? 2.148 -10.164 -15.469 1 90.31 8 TYR B CA 1
ATOM 978 C C . TYR B 1 8 ? 1.043 -10.445 -14.461 1 90.31 8 TYR B C 1
ATOM 980 O O . TYR B 1 8 ? -0.14 -10.258 -14.758 1 90.31 8 TYR B O 1
ATOM 988 N N . ASN B 1 9 ? 1.505 -10.992 -13.359 1 92.75 9 ASN B N 1
ATOM 989 C CA . ASN B 1 9 ? 0.656 -10.875 -12.18 1 92.75 9 ASN B CA 1
ATOM 990 C C . ASN B 1 9 ? 0.742 -9.477 -11.57 1 92.75 9 ASN B C 1
ATOM 992 O O . ASN B 1 9 ? 1.826 -8.898 -11.484 1 92.75 9 ASN B O 1
ATOM 996 N N . VAL B 1 10 ? -0.423 -8.945 -11.227 1 95.06 10 VAL B N 1
ATOM 997 C CA . VAL B 1 10 ? -0.439 -7.59 -10.688 1 95.06 10 VAL B CA 1
ATOM 998 C C . VAL B 1 10 ? -1.128 -7.578 -9.328 1 95.06 10 VAL B C 1
ATOM 1000 O O . VAL B 1 10 ? -2.186 -8.188 -9.156 1 95.06 10 VAL B O 1
ATOM 1003 N N . ILE B 1 11 ? -0.45 -6.984 -8.352 1 95.5 11 ILE B N 1
ATOM 1004 C CA . ILE B 1 11 ? -1.067 -6.688 -7.066 1 95.5 11 ILE B CA 1
ATOM 1005 C C . ILE B 1 11 ? -1.154 -5.176 -6.871 1 95.5 11 ILE B C 1
ATOM 1007 O O . ILE B 1 11 ? -0.172 -4.461 -7.078 1 95.5 11 ILE B O 1
ATOM 1011 N N . PHE B 1 12 ? -2.326 -4.711 -6.613 1 96.19 12 PHE B N 1
ATOM 1012 C CA . PHE B 1 12 ? -2.594 -3.309 -6.32 1 96.19 12 PHE B CA 1
ATOM 1013 C C . PHE B 1 12 ? -3.164 -3.15 -4.914 1 96.19 12 PHE B C 1
ATOM 1015 O O . PHE B 1 12 ? -4.211 -3.719 -4.598 1 96.19 12 PHE B O 1
ATOM 1022 N N . ALA B 1 13 ? -2.367 -2.387 -4.09 1 96.94 13 ALA B N 1
ATOM 1023 C CA . ALA B 1 13 ? -2.832 -2.275 -2.707 1 96.94 13 ALA B CA 1
ATOM 1024 C C . ALA B 1 13 ? -2.492 -0.906 -2.125 1 96.94 13 ALA B C 1
ATOM 1026 O O . ALA B 1 13 ? -1.51 -0.279 -2.527 1 96.94 13 ALA B O 1
ATOM 1027 N N . GLY B 1 14 ? -3.32 -0.489 -1.141 1 94.75 14 GLY B N 1
ATOM 1028 C CA . GLY B 1 14 ? -3.078 0.761 -0.438 1 94.75 14 GLY B CA 1
ATOM 1029 C C . GLY B 1 14 ? -4.348 1.393 0.107 1 94.75 14 GLY B C 1
ATOM 1030 O O . GLY B 1 14 ? -5.41 0.774 0.088 1 94.75 14 GLY B O 1
ATOM 1031 N N . ASP B 1 15 ? -4.137 2.533 0.638 1 93.5 15 ASP B N 1
ATOM 1032 C CA . ASP B 1 15 ? -5.258 3.326 1.132 1 93.5 15 ASP B CA 1
ATOM 1033 C C . ASP B 1 15 ? -5.992 4.012 -0.018 1 93.5 15 ASP B C 1
ATOM 1035 O O . ASP B 1 15 ? -5.508 5 -0.57 1 93.5 15 ASP B O 1
ATOM 1039 N N . MET B 1 16 ? -7.172 3.49 -0.352 1 88.69 16 MET B N 1
ATOM 1040 C CA . MET B 1 16 ? -7.898 3.988 -1.518 1 88.69 16 MET B CA 1
ATOM 1041 C C . MET B 1 16 ? -9.008 4.945 -1.1 1 88.69 16 MET B C 1
ATOM 1043 O O . MET B 1 16 ? -9.57 5.66 -1.936 1 88.69 16 MET B O 1
ATOM 1047 N N . ASN B 1 17 ? -9.281 4.98 0.139 1 87.19 17 ASN B N 1
ATOM 1048 C CA . ASN B 1 17 ? -10.344 5.809 0.685 1 87.19 17 ASN B CA 1
ATOM 1049 C C . ASN B 1 17 ? -11.664 5.574 -0.043 1 87.19 17 ASN B C 1
ATOM 1051 O O . ASN B 1 17 ? -12.43 6.516 -0.275 1 87.19 17 ASN B O 1
ATOM 1055 N N . LEU B 1 18 ? -11.875 4.332 -0.524 1 85.56 18 LEU B N 1
ATOM 1056 C CA . LEU B 1 18 ? -13.086 3.947 -1.247 1 85.56 18 LEU B CA 1
ATOM 1057 C C . LEU B 1 18 ? -14.055 3.211 -0.331 1 85.56 18 LEU B C 1
ATOM 1059 O O . LEU B 1 18 ? -13.641 2.375 0.477 1 85.56 18 LEU B O 1
ATOM 1063 N N . ARG B 1 19 ? -15.297 3.633 -0.463 1 88.12 19 ARG B N 1
ATOM 1064 C CA . ARG B 1 19 ? -16.359 2.857 0.175 1 88.12 19 ARG B CA 1
ATOM 1065 C C . ARG B 1 19 ? -16.922 1.812 -0.781 1 88.12 19 ARG B C 1
ATOM 1067 O O . ARG B 1 19 ? -16.891 1.997 -1.999 1 88.12 19 ARG B O 1
ATOM 1074 N N . ASP B 1 20 ? -17.391 0.759 -0.186 1 87.75 20 ASP B N 1
ATOM 1075 C CA . ASP B 1 20 ? -17.859 -0.355 -1.004 1 87.75 20 ASP B CA 1
ATOM 1076 C C . ASP B 1 20 ? -18.922 0.104 -2 1 87.75 20 ASP B C 1
ATOM 1078 O O . ASP B 1 20 ? -18.906 -0.297 -3.166 1 87.75 20 ASP B O 1
ATOM 1082 N N . TYR B 1 21 ? -19.812 0.943 -1.509 1 89 21 TYR B N 1
ATOM 1083 C CA . TYR B 1 21 ? -20.891 1.366 -2.393 1 89 21 TYR B CA 1
ATOM 1084 C C . TYR B 1 21 ? -20.359 2.213 -3.541 1 89 21 TYR B C 1
ATOM 1086 O O . TYR B 1 21 ? -20.906 2.201 -4.641 1 89 21 TYR B O 1
ATOM 1094 N N . GLU B 1 22 ? -19.312 2.914 -3.346 1 88.06 22 GLU B N 1
ATOM 1095 C CA . GLU B 1 22 ? -18.703 3.705 -4.406 1 88.06 22 GLU B CA 1
ATOM 1096 C C . GLU B 1 22 ? -18.094 2.809 -5.488 1 88.06 22 GLU B C 1
ATOM 1098 O O . GLU B 1 22 ? -18.188 3.121 -6.676 1 88.06 22 GLU B O 1
ATOM 1103 N N . VAL B 1 23 ? -17.5 1.693 -5.09 1 87.62 23 VAL B N 1
ATOM 1104 C CA . VAL B 1 23 ? -16.953 0.72 -6.031 1 87.62 23 VAL B CA 1
ATOM 1105 C C . VAL B 1 23 ? -18.094 0.105 -6.852 1 87.62 23 VAL B C 1
ATOM 1107 O O . VAL B 1 23 ? -18 0.012 -8.078 1 87.62 23 VAL B O 1
ATOM 1110 N N . GLN B 1 24 ? -19.141 -0.175 -6.199 1 87.62 24 GLN B N 1
ATOM 1111 C CA . GLN B 1 24 ? -20.297 -0.779 -6.867 1 87.62 24 GLN B CA 1
ATOM 1112 C C . GLN B 1 24 ? -20.953 0.209 -7.824 1 87.62 24 GLN B C 1
ATOM 1114 O O . GLN B 1 24 ? -21.406 -0.175 -8.906 1 87.62 24 GLN B O 1
ATOM 1119 N N . ASN B 1 25 ? -20.953 1.413 -7.406 1 89.19 25 ASN B N 1
ATOM 1120 C CA . ASN B 1 25 ? -21.625 2.451 -8.188 1 89.19 25 ASN B CA 1
ATOM 1121 C C . ASN B 1 25 ? -20.938 2.658 -9.539 1 89.19 25 ASN B C 1
ATOM 1123 O O . ASN B 1 25 ? -21.562 3.131 -10.492 1 89.19 25 ASN B O 1
ATOM 1127 N N . ILE B 1 26 ? -19.703 2.236 -9.602 1 86.88 26 ILE B N 1
ATOM 1128 C CA . ILE B 1 26 ? -19 2.432 -10.859 1 86.88 26 ILE B CA 1
ATOM 1129 C C . ILE B 1 26 ? -18.922 1.105 -11.609 1 86.88 26 ILE B C 1
ATOM 1131 O O . ILE B 1 26 ? -18.141 0.974 -12.562 1 86.88 26 ILE B O 1
ATOM 1135 N N . GLY B 1 27 ? -19.688 0.124 -11.203 1 89.06 27 GLY B N 1
ATOM 1136 C CA . GLY B 1 27 ? -19.781 -1.128 -11.938 1 89.06 27 GLY B CA 1
ATOM 1137 C C . GLY B 1 27 ? -18.984 -2.252 -11.297 1 89.06 27 GLY B C 1
ATOM 1138 O O . GLY B 1 27 ? -18.938 -3.367 -11.82 1 89.06 27 GLY B O 1
ATOM 1139 N N . GLY B 1 28 ? -18.344 -1.956 -10.18 1 89.5 28 GLY B N 1
ATOM 1140 C CA . GLY B 1 28 ? -17.562 -2.98 -9.516 1 89.5 28 GLY B CA 1
ATOM 1141 C C . GLY B 1 28 ? -16.172 -3.152 -10.117 1 89.5 28 GLY B C 1
ATOM 1142 O O . GLY B 1 28 ? -15.703 -2.289 -10.859 1 89.5 28 GLY B O 1
ATOM 1143 N N . LEU B 1 29 ? -15.492 -4.23 -9.688 1 90.5 29 LEU B N 1
ATOM 1144 C CA . LEU B 1 29 ? -14.164 -4.531 -10.203 1 90.5 29 LEU B CA 1
ATOM 1145 C C . LEU B 1 29 ? -14.242 -5.18 -11.586 1 90.5 29 LEU B C 1
ATOM 1147 O O . LEU B 1 29 ? -15.164 -5.961 -11.852 1 90.5 29 LEU B O 1
ATOM 1151 N N . PRO B 1 30 ? -13.344 -4.844 -12.477 1 88.94 30 PRO B N 1
ATOM 1152 C CA . PRO B 1 30 ? -13.266 -5.586 -13.734 1 88.94 30 PRO B CA 1
ATOM 1153 C C . PRO B 1 30 ? -13.148 -7.094 -13.523 1 88.94 30 PRO B C 1
ATOM 1155 O O . PRO B 1 30 ? -12.711 -7.543 -12.461 1 88.94 30 PRO B O 1
ATOM 1158 N N . VAL B 1 31 ? -13.539 -7.926 -14.484 1 84.69 31 VAL B N 1
ATOM 1159 C CA . VAL B 1 31 ? -13.68 -9.375 -14.414 1 84.69 31 VAL B CA 1
ATOM 1160 C C . VAL B 1 31 ? -12.344 -10.016 -14.047 1 84.69 31 VAL B C 1
ATOM 1162 O O . VAL B 1 31 ? -12.305 -10.992 -13.297 1 84.69 31 VAL B O 1
ATOM 1165 N N . ASN B 1 32 ? -11.227 -9.516 -14.359 1 88.56 32 ASN B N 1
ATOM 1166 C CA . ASN B 1 32 ? -9.953 -10.18 -14.109 1 88.56 32 ASN B CA 1
ATOM 1167 C C . ASN B 1 32 ? -9.242 -9.594 -12.891 1 88.56 32 ASN B C 1
ATOM 1169 O O . ASN B 1 32 ? -8.07 -9.875 -12.656 1 88.56 32 ASN B O 1
ATOM 1173 N N . ILE B 1 33 ? -10.031 -8.797 -12.141 1 93.44 33 ILE B N 1
ATOM 1174 C CA . ILE B 1 33 ? -9.477 -8.219 -10.922 1 93.44 33 ILE B CA 1
ATOM 1175 C C . ILE B 1 33 ? -10.234 -8.758 -9.711 1 93.44 33 ILE B C 1
ATOM 1177 O O . ILE B 1 33 ? -11.461 -8.719 -9.664 1 93.44 33 ILE B O 1
ATOM 1181 N N . THR B 1 34 ? -9.469 -9.297 -8.789 1 95.31 34 THR B N 1
ATOM 1182 C CA . THR B 1 34 ? -10.055 -9.93 -7.609 1 95.31 34 THR B CA 1
ATOM 1183 C C . THR B 1 34 ? -9.688 -9.156 -6.344 1 95.31 34 THR B C 1
ATOM 1185 O O . THR B 1 34 ? -8.555 -8.695 -6.203 1 95.31 34 THR B O 1
ATOM 1188 N N . ASP B 1 35 ? -10.602 -9.008 -5.512 1 96.75 35 ASP B N 1
ATOM 1189 C CA . ASP B 1 35 ? -10.359 -8.469 -4.176 1 96.75 35 ASP B CA 1
ATOM 1190 C C . ASP B 1 35 ? -9.844 -9.547 -3.232 1 96.75 35 ASP B C 1
ATOM 1192 O O . ASP B 1 35 ? -10.531 -10.539 -2.975 1 96.75 35 ASP B O 1
ATOM 1196 N N . ALA B 1 36 ? -8.641 -9.367 -2.723 1 97.88 36 ALA B N 1
ATOM 1197 C CA . ALA B 1 36 ? -7.98 -10.398 -1.92 1 97.88 36 ALA B CA 1
ATOM 1198 C C . ALA B 1 36 ? -8.797 -10.727 -0.671 1 97.88 36 ALA B C 1
ATOM 1200 O O . ALA B 1 36 ? -8.945 -11.891 -0.308 1 97.88 36 ALA B O 1
ATOM 1201 N N . TRP B 1 37 ? -9.328 -9.695 0.037 1 98.06 37 TRP B N 1
ATOM 1202 C CA . TRP B 1 37 ? -10.148 -9.914 1.224 1 98.06 37 TRP B CA 1
ATOM 1203 C C . TRP B 1 37 ? -11.391 -10.727 0.882 1 98.06 37 TRP B C 1
ATOM 1205 O O . TRP B 1 37 ? -11.758 -11.656 1.613 1 98.06 37 TRP B O 1
ATOM 1215 N N . GLU B 1 38 ? -12 -10.414 -0.268 1 96.69 38 GLU B N 1
ATOM 1216 C CA . GLU B 1 38 ? -13.18 -11.164 -0.677 1 96.69 38 GLU B CA 1
ATOM 1217 C C . GLU B 1 38 ? -12.82 -12.602 -1.048 1 96.69 38 GLU B C 1
ATOM 1219 O O . GLU B 1 38 ? -13.539 -13.539 -0.69 1 96.69 38 GLU B O 1
ATOM 1224 N N . ALA B 1 39 ? -11.75 -12.75 -1.733 1 96.5 39 ALA B N 1
ATOM 1225 C CA . ALA B 1 39 ? -11.305 -14.078 -2.15 1 96.5 39 ALA B CA 1
ATOM 1226 C C . ALA B 1 39 ? -11.023 -14.969 -0.943 1 96.5 39 ALA B C 1
ATOM 1228 O O . ALA B 1 39 ? -11.102 -16.188 -1.038 1 96.5 39 ALA B O 1
ATOM 1229 N N . MET B 1 40 ? -10.664 -14.297 0.159 1 97.81 40 MET B N 1
ATOM 1230 C CA . MET B 1 40 ? -10.312 -15.047 1.357 1 97.81 40 MET B CA 1
ATOM 1231 C C . MET B 1 40 ? -11.531 -15.227 2.266 1 97.81 40 MET B C 1
ATOM 1233 O O . MET B 1 40 ? -11.383 -15.539 3.447 1 97.81 40 MET B O 1
ATOM 1237 N N . GLY B 1 41 ? -12.75 -14.953 1.763 1 97.25 41 GLY B N 1
ATOM 1238 C CA . GLY B 1 41 ? -13.969 -15.344 2.445 1 97.25 41 GLY B CA 1
ATOM 1239 C C . GLY B 1 41 ? -14.656 -14.195 3.16 1 97.25 41 GLY B C 1
ATOM 1240 O O . GLY B 1 41 ? -15.562 -14.406 3.963 1 97.25 41 GLY B O 1
ATOM 1241 N N . LYS B 1 42 ? -14.195 -12.992 3.033 1 97.19 42 LYS B N 1
ATOM 1242 C CA . LYS B 1 42 ? -14.82 -11.805 3.607 1 97.19 42 LYS B CA 1
ATOM 1243 C C . LYS B 1 42 ? -14.969 -11.938 5.121 1 97.19 42 LYS B C 1
ATOM 1245 O O . LYS B 1 42 ? -16.047 -11.68 5.668 1 97.19 42 LYS B O 1
ATOM 1250 N N . ASN B 1 43 ? -13.93 -12.445 5.75 1 97.19 43 ASN B N 1
ATOM 1251 C CA . ASN B 1 43 ? -13.938 -12.555 7.203 1 97.19 43 ASN B CA 1
ATOM 1252 C C . ASN B 1 43 ? -14.203 -11.211 7.863 1 97.19 43 ASN B C 1
ATOM 1254 O O . ASN B 1 43 ? -13.422 -10.273 7.715 1 97.19 43 ASN B O 1
ATOM 1258 N N . PRO B 1 44 ? -15.289 -11.062 8.555 1 96.5 44 PRO B N 1
ATOM 1259 C CA . PRO B 1 44 ? -15.625 -9.773 9.172 1 96.5 44 PRO B CA 1
ATOM 1260 C C . PRO B 1 44 ? -14.555 -9.281 10.133 1 96.5 44 PRO B C 1
ATOM 1262 O O . PRO B 1 44 ? -14.383 -8.07 10.305 1 96.5 44 PRO B O 1
ATOM 1265 N N . ALA B 1 45 ? -13.797 -10.195 10.68 1 96 45 ALA B N 1
ATOM 1266 C CA . ALA B 1 45 ? -12.758 -9.836 11.641 1 96 45 ALA B CA 1
ATOM 1267 C C . ALA B 1 45 ? -11.625 -9.078 10.969 1 96 45 ALA B C 1
ATOM 1269 O O . ALA B 1 45 ? -10.805 -8.445 11.633 1 96 45 ALA B O 1
ATOM 1270 N N . THR B 1 46 ? -11.539 -9.125 9.617 1 97.31 46 THR B N 1
ATOM 1271 C CA . THR B 1 46 ? -10.438 -8.5 8.898 1 97.31 46 THR B CA 1
ATOM 1272 C C . THR B 1 46 ? -10.961 -7.504 7.867 1 97.31 46 THR B C 1
ATOM 1274 O O . THR B 1 46 ? -10.289 -7.23 6.871 1 97.31 46 THR B O 1
ATOM 1277 N N . GLU B 1 47 ? -12.07 -7.016 8.039 1 96.75 47 GLU B N 1
ATOM 1278 C CA . GLU B 1 47 ? -12.734 -6.184 7.035 1 96.75 47 GLU B CA 1
ATOM 1279 C C . GLU B 1 47 ? -12.266 -4.734 7.129 1 96.75 47 GLU B C 1
ATOM 1281 O O . GLU B 1 47 ? -11.992 -4.098 6.105 1 96.75 47 GLU B O 1
ATOM 1286 N N . TYR B 1 48 ? -12.141 -4.242 8.375 1 97.12 48 TYR B N 1
ATOM 1287 C CA . TYR B 1 48 ? -11.961 -2.803 8.531 1 97.12 48 TYR B CA 1
ATOM 1288 C C . TYR B 1 48 ? -10.523 -2.469 8.891 1 97.12 48 TYR B C 1
ATOM 1290 O O . TYR B 1 48 ? -10.039 -2.854 9.961 1 97.12 48 TYR B O 1
ATOM 1298 N N . THR B 1 49 ? -9.867 -1.779 8.008 1 97.44 49 THR B N 1
ATOM 1299 C CA . THR B 1 49 ? -8.516 -1.312 8.281 1 97.44 49 THR B CA 1
ATOM 1300 C C . THR B 1 49 ? -8.539 0.021 9.023 1 97.44 49 THR B C 1
ATOM 1302 O O . THR B 1 49 ? -7.629 0.327 9.797 1 97.44 49 THR B O 1
ATOM 1305 N N . PHE B 1 50 ? -9.555 0.866 8.625 1 96.75 50 PHE B N 1
ATOM 1306 C CA . PHE B 1 50 ? -9.859 2.066 9.391 1 96.75 50 PHE B CA 1
ATOM 1307 C C . PHE B 1 50 ? -10.977 1.802 10.391 1 96.75 50 PHE B C 1
ATOM 1309 O O . PHE B 1 50 ? -12.156 1.888 10.055 1 96.75 50 PHE B O 1
ATOM 1316 N N . ASP B 1 51 ? -10.562 1.458 11.539 1 97 51 ASP B N 1
ATOM 1317 C CA . ASP B 1 51 ? -11.5 1.015 12.562 1 97 51 ASP B CA 1
ATOM 1318 C C . ASP B 1 51 ? -11.344 1.836 13.844 1 97 51 ASP B C 1
ATOM 1320 O O . ASP B 1 51 ? -10.656 1.419 14.773 1 97 51 ASP B O 1
ATOM 1324 N N . LEU B 1 52 ? -12.102 2.908 13.945 1 95.62 52 LEU B N 1
ATOM 1325 C CA . LEU B 1 52 ? -11.938 3.832 15.062 1 95.62 52 LEU B CA 1
ATOM 1326 C C . LEU B 1 52 ? -12.633 3.305 16.312 1 95.62 52 LEU B C 1
ATOM 1328 O O . LEU B 1 52 ? -12.484 3.873 17.391 1 95.62 52 LEU B O 1
ATOM 1332 N N . LYS B 1 53 ? -13.375 2.211 16.156 1 95.81 53 LYS B N 1
ATOM 1333 C CA . LYS B 1 53 ? -13.898 1.536 17.344 1 95.81 53 LYS B CA 1
ATOM 1334 C C . LYS B 1 53 ? -12.773 0.843 18.125 1 95.81 53 LYS B C 1
ATOM 1336 O O . LYS B 1 53 ? -12.805 0.792 19.359 1 95.81 53 LYS B O 1
ATOM 1341 N N . LEU B 1 54 ? -11.766 0.334 17.406 1 95.56 54 LEU B N 1
ATOM 1342 C CA . LEU B 1 54 ? -10.672 -0.409 18.016 1 95.56 54 LEU B CA 1
ATOM 1343 C C . LEU B 1 54 ? -9.406 0.44 18.094 1 95.56 54 LEU B C 1
ATOM 1345 O O . LEU B 1 54 ? -8.688 0.407 19.094 1 95.56 54 LEU B O 1
ATOM 1349 N N . ASN B 1 55 ? -9.102 1.146 17.031 1 97.12 55 ASN B N 1
ATOM 1350 C CA . ASN B 1 55 ? -7.926 1.995 16.906 1 97.12 55 ASN B CA 1
ATOM 1351 C C . ASN B 1 55 ? -8.219 3.43 17.344 1 97.12 55 ASN B C 1
ATOM 1353 O O . ASN B 1 55 ? -8.812 4.199 16.594 1 97.12 55 ASN B O 1
ATOM 1357 N N . ASP B 1 56 ? -7.762 3.793 18.438 1 95.81 56 ASP B N 1
ATOM 1358 C CA . ASP B 1 56 ? -8.102 5.09 19.016 1 95.81 56 ASP B CA 1
ATOM 1359 C C . ASP B 1 56 ? -6.988 6.105 18.781 1 95.81 56 ASP B C 1
ATOM 1361 O O . ASP B 1 56 ? -6.859 7.074 19.531 1 95.81 56 ASP B O 1
ATOM 1365 N N . ASN B 1 57 ? -6.117 5.797 17.844 1 95.62 57 ASN B N 1
ATOM 1366 C CA . ASN B 1 57 ? -5.121 6.797 17.469 1 95.62 57 ASN B CA 1
ATOM 1367 C C . ASN B 1 57 ? -5.777 8.109 17.062 1 95.62 57 ASN B C 1
ATOM 1369 O O . ASN B 1 57 ? -5.172 9.18 17.188 1 95.62 57 ASN B O 1
ATOM 1373 N N . LYS B 1 58 ? -6.957 7.977 16.375 1 92.56 58 LYS B N 1
ATOM 1374 C CA . LYS B 1 58 ? -7.801 9.109 16 1 92.56 58 LYS B CA 1
ATOM 1375 C C . LYS B 1 58 ? -9.188 8.984 16.625 1 92.56 58 LYS B C 1
ATOM 1377 O O . LYS B 1 58 ? -9.68 7.875 16.844 1 92.56 58 LYS B O 1
ATOM 1382 N N . CYS B 1 59 ? -9.68 10.125 16.859 1 91.19 59 CYS B N 1
ATOM 1383 C CA . CYS B 1 59 ? -11.031 10.164 17.406 1 91.19 59 CYS B CA 1
ATOM 1384 C C . CYS B 1 59 ? -11.953 11.008 16.531 1 91.19 59 CYS B C 1
ATOM 1386 O O . CYS B 1 59 ? -11.664 12.172 16.25 1 91.19 59 CYS B O 1
ATOM 1388 N N . LEU B 1 60 ? -12.867 10.344 16 1 92.19 60 LEU B N 1
ATOM 1389 C CA . LEU B 1 60 ? -13.906 11.016 15.219 1 92.19 60 LEU B CA 1
ATOM 1390 C C . LEU B 1 60 ? -15.289 10.672 15.75 1 92.19 60 LEU B C 1
ATOM 1392 O O . LEU B 1 60 ? -15.484 9.625 16.375 1 92.19 60 LEU B O 1
ATOM 1396 N N . PRO B 1 61 ? -16.172 11.586 15.375 1 91.5 61 PRO B N 1
ATOM 1397 C CA . PRO B 1 61 ? -17.531 11.258 15.797 1 91.5 61 PRO B CA 1
ATOM 1398 C C . PRO B 1 61 ? -18.031 9.938 15.211 1 91.5 61 PRO B C 1
ATOM 1400 O O . PRO B 1 61 ? -17.719 9.609 14.062 1 91.5 61 PRO B O 1
ATOM 1403 N N . ASN B 1 62 ? -18.734 9.117 16 1 93.19 62 ASN B N 1
ATOM 1404 C CA . ASN B 1 62 ? -19.422 7.883 15.648 1 93.19 62 ASN B CA 1
ATOM 1405 C C . ASN B 1 62 ? -18.422 6.738 15.438 1 93.19 62 ASN B C 1
ATOM 1407 O O . ASN B 1 62 ? -18.828 5.641 15.031 1 93.19 62 ASN B O 1
ATOM 1411 N N . ASN B 1 63 ? -17.203 6.887 15.547 1 92.06 63 ASN B N 1
ATOM 1412 C CA . ASN B 1 63 ? -16.188 5.844 15.477 1 92.06 63 ASN B CA 1
ATOM 1413 C C . ASN B 1 63 ? -16.344 4.992 14.219 1 92.06 63 ASN B C 1
ATOM 1415 O O . ASN B 1 63 ? -16.531 3.777 14.305 1 92.06 63 ASN B O 1
ATOM 1419 N N . PRO B 1 64 ? -16.219 5.641 13.086 1 94.19 64 PRO B N 1
ATOM 1420 C CA . PRO B 1 64 ? -16.484 4.898 11.852 1 94.19 64 PRO B CA 1
ATOM 1421 C C . PRO B 1 64 ? -15.539 3.717 11.664 1 94.19 64 PRO B C 1
ATOM 1423 O O . PRO B 1 64 ? -14.398 3.752 12.141 1 94.19 64 PRO B O 1
ATOM 1426 N N . ARG B 1 65 ? -16.047 2.697 11.031 1 95.75 65 ARG B N 1
ATOM 1427 C CA . ARG B 1 65 ? -15.289 1.55 10.539 1 95.75 65 ARG B CA 1
ATOM 1428 C C . ARG B 1 65 ? -15.391 1.438 9.023 1 95.75 65 ARG B C 1
ATOM 1430 O O . ARG B 1 65 ? -16.484 1.324 8.477 1 95.75 65 ARG B O 1
ATOM 1437 N N . LYS B 1 66 ? -14.227 1.547 8.406 1 95.88 66 LYS B N 1
ATOM 1438 C CA . LYS B 1 66 ? -14.219 1.55 6.949 1 95.88 66 LYS B CA 1
ATOM 1439 C C . LYS B 1 66 ? -13.133 0.622 6.402 1 95.88 66 LYS B C 1
ATOM 1441 O O . LYS B 1 66 ? -12.078 0.462 7.016 1 95.88 66 LYS B O 1
ATOM 1446 N N . ARG B 1 67 ? -13.469 0.03 5.305 1 96.25 67 ARG B N 1
ATOM 1447 C CA . ARG B 1 67 ? -12.508 -0.759 4.547 1 96.25 67 ARG B CA 1
ATOM 1448 C C . ARG B 1 67 ? -11.789 0.099 3.512 1 96.25 67 ARG B C 1
ATOM 1450 O O . ARG B 1 67 ? -11.789 -0.225 2.322 1 96.25 67 ARG B O 1
ATOM 1457 N N . PHE B 1 68 ? -11 1.039 4.008 1 94.94 68 PHE B N 1
ATOM 1458 C CA . PHE B 1 68 ? -10.383 2.029 3.135 1 94.94 68 PHE B CA 1
ATOM 1459 C C . PHE B 1 68 ? -9.18 1.435 2.412 1 94.94 68 PHE B C 1
ATOM 1461 O O . PHE B 1 68 ? -8.875 1.827 1.284 1 94.94 68 PHE B O 1
ATOM 1468 N N . ASP B 1 69 ? -8.492 0.56 3.102 1 96.12 69 ASP B N 1
ATOM 1469 C CA . ASP B 1 69 ? -7.352 -0.099 2.479 1 96.12 69 ASP B CA 1
ATOM 1470 C C . ASP B 1 69 ? -7.777 -1.375 1.757 1 96.12 69 ASP B C 1
ATOM 1472 O O . ASP B 1 69 ? -8.469 -2.219 2.334 1 96.12 69 ASP B O 1
ATOM 1476 N N . ARG B 1 70 ? -7.391 -1.44 0.517 1 96.38 70 ARG B N 1
ATOM 1477 C CA . ARG B 1 70 ? -7.789 -2.584 -0.298 1 96.38 70 ARG B CA 1
ATOM 1478 C C . ARG B 1 70 ? -6.578 -3.24 -0.951 1 96.38 70 ARG B C 1
ATOM 1480 O O . ARG B 1 70 ? -5.527 -2.611 -1.095 1 96.38 70 ARG B O 1
ATOM 1487 N N . MET B 1 71 ? -6.738 -4.496 -1.207 1 97.44 71 MET B N 1
ATOM 1488 C CA . MET B 1 71 ? -5.75 -5.297 -1.923 1 97.44 71 MET B CA 1
ATOM 1489 C C . MET B 1 71 ? -6.402 -6.074 -3.062 1 97.44 71 MET B C 1
ATOM 1491 O O . MET B 1 71 ? -7.227 -6.961 -2.824 1 97.44 71 MET B O 1
ATOM 1495 N N . TYR B 1 72 ? -6.094 -5.648 -4.281 1 96.75 72 TYR B N 1
ATOM 1496 C CA . TYR B 1 72 ? -6.598 -6.293 -5.488 1 96.75 72 TYR B CA 1
ATOM 1497 C C . TYR B 1 72 ? -5.477 -7.012 -6.23 1 96.75 72 TYR B C 1
ATOM 1499 O O . TYR B 1 72 ? -4.305 -6.66 -6.09 1 96.75 72 TYR B O 1
ATOM 1507 N N . TYR B 1 73 ? -5.832 -8.055 -6.938 1 96.06 73 TYR B N 1
ATOM 1508 C CA . TYR B 1 73 ? -4.816 -8.703 -7.762 1 96.06 73 TYR B CA 1
ATOM 1509 C C . TYR B 1 73 ? -5.41 -9.188 -9.078 1 96.06 73 TYR B C 1
ATOM 1511 O O . TYR B 1 73 ? -6.605 -9.477 -9.164 1 96.06 73 TYR B O 1
ATOM 1519 N N . LYS B 1 74 ? -4.641 -9.133 -10.047 1 94.75 74 LYS B N 1
ATOM 1520 C CA . LYS B 1 74 ? -4.91 -9.641 -11.391 1 94.75 74 LYS B CA 1
ATOM 1521 C C . LYS B 1 74 ? -3.941 -10.766 -11.758 1 94.75 74 LYS B C 1
ATOM 1523 O O . LYS B 1 74 ? -2.73 -10.625 -11.586 1 94.75 74 LYS B O 1
ATOM 1528 N N . ARG B 1 75 ? -4.539 -11.836 -12.289 1 90.81 75 ARG B N 1
ATOM 1529 C CA . ARG B 1 75 ? -3.744 -13.016 -12.633 1 90.81 75 ARG B CA 1
ATOM 1530 C C . ARG B 1 75 ? -3.203 -12.914 -14.055 1 90.81 75 ARG B C 1
ATOM 1532 O O . ARG B 1 75 ? -3.904 -12.453 -14.961 1 90.81 75 ARG B O 1
ATOM 1539 N N . ALA B 1 76 ? -1.937 -13.336 -14.133 1 89.31 76 ALA B N 1
ATOM 1540 C CA . ALA B 1 76 ? -1.381 -13.508 -15.477 1 89.31 76 ALA B CA 1
ATOM 1541 C C . ALA B 1 76 ? -2.043 -14.672 -16.203 1 89.31 76 ALA B C 1
ATOM 1543 O O . ALA B 1 76 ? -2.652 -15.539 -15.57 1 89.31 76 ALA B O 1
ATOM 1544 N N . GLU B 1 77 ? -1.951 -14.633 -17.5 1 83.12 77 GLU B N 1
ATOM 1545 C CA . GLU B 1 77 ? -2.52 -15.711 -18.297 1 83.12 77 GLU B CA 1
ATOM 1546 C C . GLU B 1 77 ? -1.688 -16.984 -18.172 1 83.12 77 GLU B C 1
ATOM 1548 O O . GLU B 1 77 ? -2.234 -18.094 -18.156 1 83.12 77 GLU B O 1
ATOM 1553 N N . SER B 1 78 ? -0.394 -16.969 -18.125 1 76.12 78 SER B N 1
ATOM 1554 C CA . SER B 1 78 ? 0.485 -18.141 -18.156 1 76.12 78 SER B CA 1
ATOM 1555 C C . SER B 1 78 ? 0.839 -18.594 -16.734 1 76.12 78 SER B C 1
ATOM 1557 O O . SER B 1 78 ? 1.038 -19.797 -16.5 1 76.12 78 SER B O 1
ATOM 1559 N N . ASN B 1 79 ? 1.119 -17.766 -15.844 1 70.44 79 ASN B N 1
ATOM 1560 C CA . ASN B 1 79 ? 1.431 -18 -14.438 1 70.44 79 ASN B CA 1
ATOM 1561 C C . ASN B 1 79 ? 0.512 -17.188 -13.516 1 70.44 79 ASN B C 1
ATOM 1563 O O . ASN B 1 79 ? 0.477 -15.961 -13.586 1 70.44 79 ASN B O 1
ATOM 1567 N N . THR B 1 80 ? -0.156 -18.125 -12.789 1 80.56 80 THR B N 1
ATOM 1568 C CA . THR B 1 80 ? -1.227 -17.438 -12.062 1 80.56 80 THR B CA 1
ATOM 1569 C C . THR B 1 80 ? -0.884 -17.312 -10.578 1 80.56 80 THR B C 1
ATOM 1571 O O . THR B 1 80 ? -0.037 -18.062 -10.07 1 80.56 80 THR B O 1
ATOM 1574 N N . VAL B 1 81 ? -1.348 -16.203 -10.055 1 88.69 81 VAL B N 1
ATOM 1575 C CA . VAL B 1 81 ? -1.217 -15.977 -8.625 1 88.69 81 VAL B CA 1
ATOM 1576 C C . VAL B 1 81 ? -2.57 -16.172 -7.941 1 88.69 81 VAL B C 1
ATOM 1578 O O . VAL B 1 81 ? -3.615 -15.891 -8.539 1 88.69 81 VAL B O 1
ATOM 1581 N N . GLN B 1 82 ? -2.514 -16.766 -6.82 1 92.12 82 GLN B N 1
ATOM 1582 C CA . GLN B 1 82 ? -3.713 -16.906 -6 1 92.12 82 GLN B CA 1
ATOM 1583 C C . GLN B 1 82 ? -3.48 -16.375 -4.59 1 92.12 82 GLN B C 1
ATOM 1585 O O . GLN B 1 82 ? -2.443 -16.641 -3.98 1 92.12 82 GLN B O 1
ATOM 1590 N N . CYS B 1 83 ? -4.398 -15.555 -4.148 1 95.75 83 CYS B N 1
ATOM 1591 C CA . CYS B 1 83 ? -4.352 -15.18 -2.738 1 95.75 83 CYS B CA 1
ATOM 1592 C C . CYS B 1 83 ? -4.715 -16.359 -1.846 1 95.75 83 CYS B C 1
ATOM 1594 O O . CYS B 1 83 ? -5.762 -16.984 -2.027 1 95.75 83 CYS B O 1
ATOM 1596 N N . VAL B 1 84 ? -3.885 -16.719 -0.897 1 96.62 84 VAL B N 1
ATOM 1597 C CA . VAL B 1 84 ? -4.121 -17.906 -0.083 1 96.62 84 VAL B CA 1
ATOM 1598 C C . VAL B 1 84 ? -4.203 -17.516 1.391 1 96.62 84 VAL B C 1
ATOM 1600 O O . VAL B 1 84 ? -4.32 -18.375 2.264 1 96.62 84 VAL B O 1
ATOM 1603 N N . GLY B 1 85 ? -4.117 -16.266 1.647 1 97.25 85 GLY B N 1
ATOM 1604 C CA . GLY B 1 85 ? -4.234 -15.742 3 1 97.25 85 GLY B CA 1
ATOM 1605 C C . GLY B 1 85 ? -4.426 -14.242 3.049 1 97.25 85 GLY B C 1
ATOM 1606 O O . GLY B 1 85 ? -3.869 -13.516 2.223 1 97.25 85 GLY B O 1
ATOM 1607 N N . PHE B 1 86 ? -5.156 -13.828 3.973 1 98.31 86 PHE B N 1
ATOM 1608 C CA . PHE B 1 86 ? -5.398 -12.406 4.199 1 98.31 86 PHE B CA 1
ATOM 1609 C C . PHE B 1 86 ? -5.621 -12.125 5.684 1 98.31 86 PHE B C 1
ATOM 1611 O O . PHE B 1 86 ? -6.469 -12.758 6.316 1 98.31 86 PHE B O 1
ATOM 1618 N N . GLU B 1 87 ? -4.898 -11.195 6.242 1 97.62 87 GLU B N 1
ATOM 1619 C CA . GLU B 1 87 ? -5.074 -10.82 7.641 1 97.62 87 GLU B CA 1
ATOM 1620 C C . GLU B 1 87 ? -4.73 -9.352 7.863 1 97.62 87 GLU B C 1
ATOM 1622 O O . GLU B 1 87 ? -4.102 -8.719 7.012 1 97.62 87 GLU B O 1
ATOM 1627 N N . LEU B 1 88 ? -5.215 -8.828 8.906 1 97.88 88 LEU B N 1
ATOM 1628 C CA . LEU B 1 88 ? -4.789 -7.504 9.336 1 97.88 88 LEU B CA 1
ATOM 1629 C C . LEU B 1 88 ? -3.57 -7.59 10.242 1 97.88 88 LEU B C 1
ATOM 1631 O O . LEU B 1 88 ? -3.381 -8.586 10.945 1 97.88 88 LEU B O 1
ATOM 1635 N N . VAL B 1 89 ? -2.754 -6.59 10.219 1 96.5 89 VAL B N 1
ATOM 1636 C CA . VAL B 1 89 ? -1.566 -6.539 11.062 1 96.5 89 VAL B CA 1
ATOM 1637 C C . VAL B 1 89 ? -1.471 -5.172 11.734 1 96.5 89 VAL B C 1
ATOM 1639 O O . VAL B 1 89 ? -2.215 -4.25 11.391 1 96.5 89 VAL B O 1
ATOM 1642 N N . GLY B 1 90 ? -0.595 -5.062 12.664 1 95.62 90 GLY B N 1
ATOM 1643 C CA . GLY B 1 90 ? -0.486 -3.828 13.422 1 95.62 90 GLY B CA 1
ATOM 1644 C C . GLY B 1 90 ? -1.583 -3.666 14.461 1 95.62 90 GLY B C 1
ATOM 1645 O O . GLY B 1 90 ? -2.035 -2.551 14.727 1 95.62 90 GLY B O 1
ATOM 1646 N N . LEU B 1 91 ? -2.006 -4.719 15 1 96.56 91 LEU B N 1
ATOM 1647 C CA . LEU B 1 91 ? -3.156 -4.723 15.898 1 96.56 91 LEU B CA 1
ATOM 1648 C C . LEU B 1 91 ? -2.713 -4.559 17.359 1 96.56 91 LEU B C 1
ATOM 1650 O O . LEU B 1 91 ? -3.547 -4.445 18.25 1 96.56 91 LEU B O 1
ATOM 1654 N N . GLU B 1 92 ? -1.479 -4.547 17.547 1 95.75 92 GLU B N 1
ATOM 1655 C CA . GLU B 1 92 ? -0.95 -4.387 18.891 1 95.75 92 GLU B CA 1
ATOM 1656 C C . GLU B 1 92 ? -0.472 -2.959 19.141 1 95.75 92 GLU B C 1
ATOM 1658 O O . GLU B 1 92 ? 0.054 -2.314 18.219 1 95.75 92 GLU B O 1
ATOM 1663 N N . ARG B 1 93 ? -0.566 -2.596 20.328 1 96.44 93 ARG B N 1
ATOM 1664 C CA . ARG B 1 93 ? -0.094 -1.268 20.703 1 96.44 93 ARG B CA 1
ATOM 1665 C C . ARG B 1 93 ? 1.419 -1.257 20.891 1 96.44 93 ARG B C 1
ATOM 1667 O O . ARG B 1 93 ? 1.999 -2.24 21.359 1 96.44 93 ARG B O 1
ATOM 1674 N N . LEU B 1 94 ? 1.941 -0.11 20.594 1 94.44 94 LEU B N 1
ATOM 1675 C CA . LEU B 1 94 ? 3.354 0.137 20.859 1 94.44 94 LEU B CA 1
ATOM 1676 C C . LEU B 1 94 ? 3.56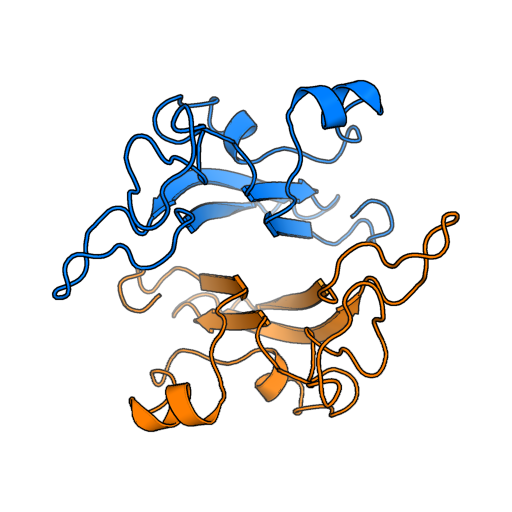8 0.495 22.328 1 94.44 94 LEU B C 1
ATOM 1678 O O . LEU B 1 94 ? 2.605 0.722 23.062 1 94.44 94 LEU B O 1
ATOM 1682 N N . PRO B 1 95 ? 4.84 0.543 22.688 1 95.06 95 PRO B N 1
ATOM 1683 C CA . PRO B 1 95 ? 5.113 0.893 24.078 1 95.06 95 PRO B CA 1
ATOM 1684 C C . PRO B 1 95 ? 4.551 2.258 24.469 1 95.06 95 PRO B C 1
ATOM 1686 O O . PRO B 1 95 ? 4.188 2.471 25.625 1 95.06 95 PRO B O 1
ATOM 1689 N N . CYS B 1 96 ? 4.414 3.086 23.594 1 95 96 CYS B N 1
ATOM 1690 C CA . CYS B 1 96 ? 3.916 4.43 23.875 1 95 96 CYS B CA 1
ATOM 1691 C C . CYS B 1 96 ? 2.398 4.43 24.016 1 95 96 CYS B C 1
ATOM 1693 O O . CYS B 1 96 ? 1.789 5.484 24.203 1 95 96 CYS B O 1
ATOM 1695 N N . GLY B 1 97 ? 1.78 3.275 23.75 1 96.19 97 GLY B N 1
ATOM 1696 C CA . GLY B 1 97 ? 0.349 3.133 23.969 1 96.19 97 GLY B CA 1
ATOM 1697 C C . GLY B 1 97 ? -0.466 3.303 22.703 1 96.19 97 GLY B C 1
ATOM 1698 O O . GLY B 1 97 ? -1.662 3.008 22.688 1 96.19 97 GLY B O 1
ATOM 1699 N N . MET B 1 98 ? 0.115 3.744 21.625 1 95.38 98 MET B N 1
ATOM 1700 C CA . MET B 1 98 ? -0.574 3.949 20.359 1 95.38 98 MET B CA 1
ATOM 1701 C C . MET B 1 98 ? -0.376 2.754 19.438 1 95.38 98 MET B C 1
ATOM 1703 O O . MET B 1 98 ? 0.526 1.942 19.641 1 95.38 98 MET B O 1
ATOM 1707 N N . PHE B 1 99 ? -1.236 2.689 18.516 1 95.69 99 PHE B N 1
ATOM 1708 C CA . PHE B 1 99 ? -0.988 1.745 17.438 1 95.69 99 PHE B CA 1
ATOM 1709 C C . PHE B 1 99 ? 0.031 2.307 16.453 1 95.69 99 PHE B C 1
ATOM 1711 O O . PHE B 1 99 ? 0.303 3.51 16.453 1 95.69 99 PHE B O 1
ATOM 1718 N N . THR B 1 100 ? 0.56 1.414 15.727 1 91.81 100 THR B N 1
ATOM 1719 C CA . THR B 1 100 ? 1.598 1.802 14.773 1 91.81 100 THR B CA 1
ATOM 1720 C C . THR B 1 100 ? 1.062 2.82 13.773 1 91.81 100 THR B C 1
ATOM 1722 O O . THR B 1 100 ? 1.799 3.695 13.312 1 91.81 100 THR B O 1
ATOM 1725 N N . SER B 1 101 ? -0.19 2.791 13.406 1 93.69 101 SER B N 1
ATOM 1726 C CA . SER B 1 101 ? -0.875 3.662 12.453 1 93.69 101 SER B CA 1
ATOM 1727 C C . SER B 1 101 ? -2.355 3.799 12.797 1 93.69 101 SER B C 1
ATOM 1729 O O . SER B 1 101 ? -2.902 2.986 13.547 1 93.69 101 SER B O 1
ATOM 1731 N N . ASP B 1 102 ? -2.936 4.828 12.328 1 94.5 102 ASP B N 1
ATOM 1732 C CA . ASP B 1 102 ? -4.379 4.938 12.508 1 94.5 102 ASP B CA 1
ATOM 1733 C C . ASP B 1 102 ? -5.125 3.982 11.578 1 94.5 102 ASP B C 1
ATOM 1735 O O . ASP B 1 102 ? -6.332 3.777 11.727 1 94.5 102 ASP B O 1
ATOM 1739 N N . HIS B 1 103 ? -4.488 3.359 10.656 1 96.25 103 HIS B N 1
ATOM 1740 C CA . HIS B 1 103 ? -4.969 2.23 9.867 1 96.25 103 HIS B CA 1
ATOM 1741 C C . HIS B 1 103 ? -4.277 0.936 10.281 1 96.25 103 HI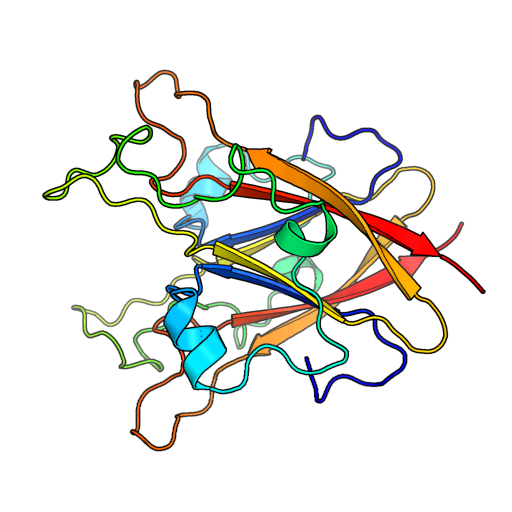S B C 1
ATOM 1743 O O . HIS B 1 103 ? -3.062 0.912 10.484 1 96.25 103 HIS B O 1
ATOM 1749 N N . PHE B 1 104 ? -5.031 -0.089 10.367 1 97 104 PHE B N 1
ATOM 1750 C CA . PHE B 1 104 ? -4.398 -1.401 10.438 1 97 104 PHE B CA 1
ATOM 1751 C C . PHE B 1 104 ? -3.824 -1.804 9.086 1 97 104 PHE B C 1
ATOM 1753 O O . PHE B 1 104 ? -4.34 -1.403 8.039 1 97 104 PHE B O 1
ATOM 1760 N N . GLY B 1 105 ? -2.715 -2.492 9.141 1 97 105 GLY B N 1
ATOM 1761 C CA . GLY B 1 105 ? -2.102 -2.967 7.914 1 97 105 GLY B CA 1
ATOM 1762 C C . GLY B 1 105 ? -2.771 -4.207 7.352 1 97 105 GLY B C 1
ATOM 1763 O O . GLY B 1 105 ? -3.537 -4.875 8.047 1 97 105 GLY B O 1
ATOM 1764 N N . MET B 1 106 ? -2.516 -4.445 6.07 1 98 106 MET B N 1
ATOM 1765 C CA . MET B 1 106 ? -2.975 -5.668 5.414 1 98 106 MET B CA 1
ATOM 1766 C C . MET B 1 106 ? -1.802 -6.586 5.09 1 98 106 MET B C 1
ATOM 1768 O O . MET B 1 106 ? -0.761 -6.125 4.613 1 98 106 MET B O 1
ATOM 1772 N N . LEU B 1 107 ? -1.988 -7.848 5.41 1 97.81 107 LEU B N 1
ATOM 1773 C CA . LEU B 1 107 ? -1.037 -8.875 4.992 1 97.81 107 LEU B CA 1
ATOM 1774 C C . LEU B 1 107 ? -1.706 -9.891 4.074 1 97.81 107 LEU B C 1
ATOM 1776 O O . LEU B 1 107 ? -2.594 -10.633 4.504 1 97.81 107 LEU B O 1
ATOM 1780 N N . GLY B 1 108 ? -1.299 -9.844 2.826 1 97.56 108 GLY B N 1
ATOM 1781 C CA . GLY B 1 108 ? -1.731 -10.844 1.862 1 97.56 108 GLY B CA 1
ATOM 1782 C C . GLY B 1 108 ? -0.669 -11.883 1.566 1 97.56 108 GLY B C 1
ATOM 1783 O O . GLY B 1 108 ? 0.516 -11.562 1.47 1 97.56 108 GLY B O 1
ATOM 1784 N N . LYS B 1 109 ? -1.127 -13.109 1.49 1 96.38 109 LYS B N 1
ATOM 1785 C CA . LYS B 1 109 ? -0.263 -14.211 1.074 1 96.38 109 LYS B CA 1
ATOM 1786 C C . LYS B 1 109 ? -0.672 -14.742 -0.296 1 96.38 109 LYS B C 1
ATOM 1788 O O . LYS B 1 109 ? -1.853 -15 -0.541 1 96.38 109 LYS B O 1
ATOM 1793 N N . PHE B 1 110 ? 0.331 -14.82 -1.122 1 94.62 110 PHE B N 1
ATOM 1794 C CA . PHE B 1 110 ? 0.046 -15.234 -2.49 1 94.62 110 PHE B CA 1
ATOM 1795 C C . PHE B 1 110 ? 0.895 -16.438 -2.875 1 94.62 110 PHE B C 1
ATOM 1797 O O . PHE B 1 110 ? 2.074 -16.516 -2.523 1 94.62 110 PHE B O 1
ATOM 1804 N N . ALA B 1 111 ? 0.3 -17.328 -3.557 1 90.81 111 ALA B N 1
ATOM 1805 C CA . ALA B 1 111 ? 0.986 -18.484 -4.129 1 90.81 111 ALA B CA 1
ATOM 1806 C C . ALA B 1 111 ? 1.053 -18.391 -5.652 1 90.81 111 ALA B C 1
ATOM 1808 O O . ALA B 1 111 ? 0.077 -18 -6.297 1 90.81 111 ALA B O 1
ATOM 1809 N N . PHE B 1 112 ? 2.227 -18.531 -6.176 1 83.69 112 PHE B N 1
ATOM 1810 C CA . PHE B 1 112 ? 2.402 -18.562 -7.621 1 83.69 112 PHE B CA 1
ATOM 1811 C C . PHE B 1 112 ? 2.314 -19.984 -8.148 1 83.69 112 PHE B C 1
ATOM 1813 O O . PHE B 1 112 ? 2.979 -20.891 -7.637 1 83.69 112 PHE B O 1
ATOM 1820 N N . LEU B 1 113 ? 1.398 -20.141 -8.977 1 74.56 113 LEU B N 1
ATOM 1821 C CA . LEU B 1 113 ? 1.148 -21.469 -9.516 1 74.56 113 LEU B CA 1
ATOM 1822 C C . LEU B 1 113 ? 1.581 -21.547 -10.977 1 74.56 113 LEU B C 1
ATOM 1824 O O . LEU B 1 113 ? 1.401 -20.594 -11.742 1 74.56 113 LEU B O 1
ATOM 1828 N N . ASP B 1 114 ? 2.564 -22.453 -11.281 1 63.59 114 ASP B N 1
ATOM 1829 C CA . ASP B 1 114 ? 2.928 -22.75 -12.664 1 63.59 114 ASP B CA 1
ATOM 1830 C C . ASP B 1 114 ? 1.952 -23.75 -13.281 1 63.59 114 ASP B C 1
ATOM 1832 O O . ASP B 1 114 ? 1.494 -24.672 -12.617 1 63.59 114 ASP B O 1
ATOM 1836 N N . PHE B 1 115 ? 1.286 -23.297 -14.344 1 50.78 115 PHE B N 1
ATOM 1837 C CA . PHE B 1 115 ? 0.573 -24.344 -15.07 1 50.78 115 PHE B CA 1
ATOM 1838 C C . PHE B 1 115 ? 1.479 -25 -16.109 1 50.78 115 PHE B C 1
ATOM 1840 O O . PHE B 1 115 ? 2.402 -24.359 -16.625 1 50.78 115 PHE B O 1
#

InterPro domains:
  IPR036691 Endonuclease/exonuclease/phosphatase superfamily [G3DSA:3.60.10.10] (1-113)
  IPR036691 Endonuclease/exonuclease/phosphatase superfamily [SSF56219] (6-107)
  IPR051547 Tyrosyl-DNA phosphodiesterase 2-like [PTHR15822] (9-111)

Solvent-accessible surface area (backbone atoms only — not comparable to full-atom values): 13543 Å² total; per-residue (Å²): 116,85,84,52,63,62,81,42,63,43,78,50,70,43,82,65,76,47,51,71,67,59,45,50,72,70,71,45,71,59,92,67,47,42,49,42,55,56,73,62,65,55,50,74,93,57,49,51,25,33,28,34,76,77,40,70,73,48,86,58,87,86,36,57,70,35,48,26,52,46,46,34,36,30,56,12,77,66,44,33,58,41,72,78,42,63,43,65,37,65,85,56,63,43,95,88,67,40,46,84,50,64,47,41,41,81,46,76,38,71,45,78,42,83,116,115,85,83,51,63,60,78,42,64,42,77,50,70,44,81,64,76,47,50,71,66,59,45,48,72,70,70,45,70,58,92,66,46,42,48,43,56,57,74,60,65,55,49,74,92,59,49,50,25,34,28,34,76,78,39,68,71,48,86,58,86,86,35,56,69,36,47,26,51,45,45,36,36,30,56,12,77,67,45,34,58,41,71,78,41,65,43,65,37,63,85,56,64,42,94,87,67,40,46,82,50,66,46,42,42,79,44,75,36,71,46,79,43,82,116

pLDDT: mean 92.21, std 7.05, range [50.78, 98.31]

Organism: NCBI:txid252671